Protein AF-A0A355F4W0-F1 (afdb_monomer)

Secondary structure (DSSP, 8-state):
-EE-TT--EE---SSHHHHHHHHHHHHHHHHHHHHHHHHHHHHT-THHHHGGGGHHHHHHHHTTTHHHHHHHHHHHS-HHHHHHHHHHHHHHHHHHHTSSS--HHHHHTT--PPPP-TTHHHHHHHHHHHHHS-TT-HHHHHHHHHHHHS-HHHHHHHS-S--TT---SSSPPPPPPPPPPTTT--TTT-----PPP-

Solvent-accessible surface area (backbone atoms only — not comparable to full-atom values): 11256 Å² total; per-residue (Å²): 114,50,60,51,99,86,63,55,73,49,83,78,59,98,43,72,43,54,40,28,19,52,48,22,18,52,44,23,66,78,40,40,70,63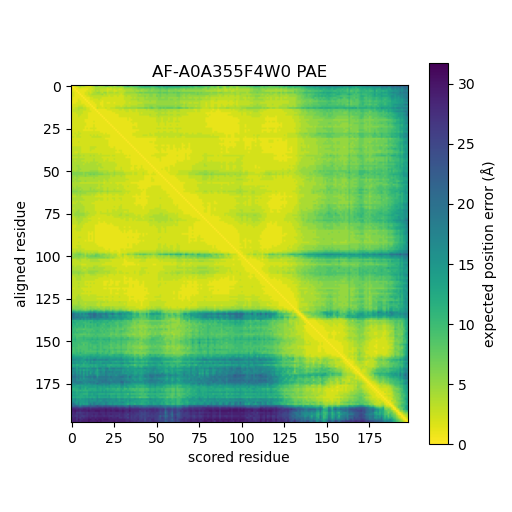,52,52,50,30,25,21,49,25,41,28,46,40,31,83,70,59,38,79,84,25,45,68,59,16,56,60,32,39,74,71,38,41,58,62,51,26,50,52,52,59,72,66,43,52,73,72,56,42,48,30,37,47,29,19,21,53,14,26,40,52,19,48,69,67,42,96,60,78,64,68,66,36,64,76,59,72,53,77,89,75,83,58,49,47,46,46,65,47,23,40,55,45,29,54,49,51,75,77,43,71,86,75,59,50,66,64,53,52,52,48,48,39,55,74,74,36,59,64,63,53,24,44,48,76,62,53,96,45,31,69,84,46,80,53,96,72,76,74,57,37,72,57,63,64,85,66,52,63,91,76,60,44,65,92,79,54,83,67,85,82,73,81,85,130

Radius of gyration: 24.47 Å; Cα contacts (8 Å, |Δi|>4): 219; chains: 1; bounding box: 55×45×64 Å

Nearest PDB structures (foldseek):
  4hst-assembly1_A  TM=8.781E-01  e=2.356E-08  Pseudomonas
  1kec-assembly1_A  TM=8.476E-01  e=1.385E-07  Escherichia coli
  1ai5-assembly1_A  TM=8.382E-01  e=1.528E-07  Escherichia coli
  1e3a-assembly1_A  TM=7.581E-01  e=2.758E-07  Escherichia coli
  2ae4-assembly1_A  TM=8.163E-01  e=2.335E-04  Pseudomonas sp. GK16

Sequence (198 aa):
MERDALGVPTIRADSRVDGARALGFLHAQDRFFQMDLLRRSSAGELSALFGALAIDVDKANRLHRFRHVAGRVLARATPDERAVFEAYAAGVNAGLAALGAKPWEYLVLRTDPQPWVPEDTVLTVYAMFLDLQDGKAGYESDVGLVHDLLPLPLAQFLTPVGTAWDAPLVGSPLASPPVPGPEVLDLRKEPRLELPQA

Foldseek 3Di:
DDADPVRRDDDDDPDLLQSLLQVLLSCLQPPVVVLLCQLCQLCLNCCVQVNPVSNVSSVLNCVVVLLVVLVVVLVPDDPVRVSSLQSNLNSNQVNQVPDPDHPVSCVVSVHDDDRGDSSSVVSSVSSVVPVVDPSVPVVVVVLVVLCVQFDPLVSCQVDPPFDQPDDDPDDHHDHHRDDDDVVRPPCVVVVDDPDDDD

Structure (mmCIF, N/CA/C/O backbone):
data_AF-A0A355F4W0-F1
#
_entry.id   AF-A0A355F4W0-F1
#
loop_
_atom_site.group_PDB
_atom_site.id
_atom_site.type_symbol
_atom_site.label_atom_id
_atom_site.label_alt_id
_atom_site.label_comp_id
_atom_site.label_asym_id
_atom_site.label_entity_id
_atom_site.label_seq_id
_atom_site.pdbx_PDB_ins_code
_atom_site.Cartn_x
_atom_site.Cartn_y
_atom_site.Cartn_z
_atom_site.occupancy
_atom_site.B_iso_or_equiv
_atom_site.auth_seq_id
_atom_site.auth_comp_id
_atom_site.auth_asym_id
_atom_site.auth_atom_id
_atom_site.pdbx_PDB_model_num
ATOM 1 N N . MET A 1 1 ? -21.694 8.205 11.742 1.00 86.31 1 MET A N 1
ATOM 2 C CA . MET A 1 1 ? -21.250 7.536 10.501 1.00 86.31 1 MET A CA 1
ATOM 3 C C . MET A 1 1 ? -22.498 7.085 9.786 1.00 86.31 1 MET A C 1
ATOM 5 O O . MET A 1 1 ? -23.380 6.552 10.446 1.00 86.31 1 MET A O 1
ATOM 9 N N . GLU A 1 2 ? -22.584 7.326 8.489 1.00 92.88 2 GLU A N 1
ATOM 10 C CA . GLU A 1 2 ? -23.742 6.957 7.671 1.00 92.88 2 GLU A CA 1
ATOM 11 C C . GLU A 1 2 ? -23.233 6.217 6.439 1.00 92.88 2 GLU A C 1
ATOM 13 O O . GLU A 1 2 ? -22.136 6.514 5.969 1.00 92.88 2 GLU A O 1
ATOM 18 N N . ARG A 1 3 ? -23.993 5.247 5.935 1.00 95.19 3 ARG A N 1
ATOM 19 C CA . ARG A 1 3 ? -23.728 4.614 4.640 1.00 95.19 3 ARG A CA 1
ATOM 20 C C . ARG A 1 3 ? -24.857 4.983 3.696 1.00 95.19 3 ARG A C 1
ATOM 22 O O . ARG A 1 3 ? -26.018 4.952 4.102 1.00 95.19 3 ARG A O 1
ATOM 29 N N . ASP A 1 4 ? -24.512 5.343 2.469 1.00 95.56 4 ASP A N 1
ATOM 30 C CA . ASP A 1 4 ? -25.511 5.565 1.430 1.00 95.56 4 ASP A CA 1
ATOM 31 C C . ASP A 1 4 ? -26.091 4.236 0.905 1.00 95.56 4 ASP A C 1
ATOM 33 O O . ASP A 1 4 ? -25.740 3.146 1.366 1.00 95.56 4 ASP A O 1
ATOM 37 N N . ALA A 1 5 ? -26.990 4.320 -0.079 1.00 96.62 5 ALA A N 1
ATOM 38 C CA . ALA A 1 5 ? -27.636 3.149 -0.675 1.00 96.62 5 ALA A CA 1
ATOM 39 C C . ALA A 1 5 ? -26.662 2.189 -1.390 1.00 96.62 5 ALA A C 1
ATOM 41 O O . ALA A 1 5 ? -27.011 1.031 -1.611 1.00 96.62 5 ALA A O 1
ATOM 42 N N . LEU A 1 6 ? -25.457 2.646 -1.746 1.00 96.44 6 LEU A N 1
ATOM 43 C CA . LEU A 1 6 ? -24.397 1.835 -2.352 1.00 96.44 6 LEU A CA 1
ATOM 44 C C . LEU A 1 6 ? -23.416 1.289 -1.303 1.00 96.44 6 LEU A C 1
ATOM 46 O O . LEU A 1 6 ? -22.455 0.603 -1.650 1.00 96.44 6 LEU A O 1
ATOM 50 N N . GLY A 1 7 ? -23.649 1.579 -0.021 1.00 92.94 7 GLY A N 1
ATOM 51 C CA . GLY A 1 7 ? -22.791 1.168 1.083 1.00 92.94 7 GLY A CA 1
ATOM 52 C C . GLY A 1 7 ? -21.569 2.064 1.289 1.00 92.94 7 GLY A C 1
ATOM 53 O O . GLY A 1 7 ? -20.725 1.720 2.123 1.00 92.94 7 GLY A O 1
ATOM 54 N N . VAL A 1 8 ? -21.468 3.198 0.582 1.00 95.69 8 VAL A N 1
ATOM 55 C CA . VAL A 1 8 ? -20.346 4.137 0.701 1.00 95.69 8 VAL A CA 1
ATOM 56 C C . VAL A 1 8 ? -20.455 4.880 2.034 1.00 95.69 8 VAL A C 1
ATOM 58 O O . VAL A 1 8 ? -21.470 5.536 2.293 1.00 95.69 8 VAL A O 1
ATOM 61 N N . PRO A 1 9 ? -19.441 4.790 2.913 1.00 95.81 9 PRO A N 1
ATOM 62 C CA . PRO A 1 9 ? -19.502 5.426 4.215 1.00 95.81 9 PRO A CA 1
ATOM 63 C C . PRO A 1 9 ? -19.141 6.915 4.149 1.00 95.81 9 PRO A C 1
ATOM 65 O O . PRO A 1 9 ? -18.136 7.309 3.562 1.00 95.81 9 PRO A O 1
ATOM 68 N N . THR A 1 10 ? -19.913 7.739 4.853 1.00 96.75 10 THR A N 1
ATOM 69 C CA . THR A 1 10 ? -19.573 9.125 5.187 1.00 96.75 10 THR A CA 1
ATOM 70 C C . THR A 1 10 ? -19.215 9.226 6.669 1.00 96.75 10 THR A C 1
ATOM 72 O O . THR A 1 10 ? -19.992 8.849 7.559 1.00 96.75 10 THR A O 1
ATOM 75 N N . ILE A 1 11 ? -18.026 9.765 6.946 1.00 96.88 11 ILE A N 1
ATOM 76 C CA . ILE A 1 11 ? -17.518 10.005 8.299 1.00 96.88 11 ILE A CA 1
ATOM 77 C C . ILE A 1 11 ? -17.590 11.505 8.589 1.00 96.88 11 ILE A C 1
ATOM 79 O O . ILE A 1 11 ? -17.002 12.314 7.878 1.00 96.88 11 ILE A O 1
ATOM 83 N N . ARG A 1 12 ? -18.292 11.866 9.664 1.00 97.19 12 ARG A N 1
ATOM 84 C CA . ARG A 1 12 ? -18.225 13.188 10.297 1.00 97.19 12 ARG A CA 1
ATOM 85 C C . ARG A 1 12 ? -17.568 12.997 11.659 1.00 97.19 12 ARG A C 1
ATOM 87 O O . ARG A 1 12 ? -17.997 12.113 12.400 1.00 97.19 12 ARG A O 1
ATOM 94 N N . ALA A 1 13 ? -16.524 13.764 11.944 1.00 97.06 13 ALA A N 1
ATOM 95 C CA . ALA A 1 13 ? -15.745 13.659 13.171 1.00 97.06 13 ALA A CA 1
ATOM 96 C C . ALA A 1 13 ? -15.280 15.047 13.622 1.00 97.06 13 ALA A C 1
ATOM 98 O O . ALA A 1 13 ? -14.972 15.891 12.780 1.00 97.06 13 ALA A O 1
ATOM 99 N N . ASP A 1 14 ? -15.196 15.250 14.935 1.00 96.50 14 ASP A N 1
ATOM 100 C CA . ASP A 1 14 ? -14.799 16.529 15.541 1.00 96.50 14 ASP A CA 1
ATOM 101 C C . ASP A 1 14 ? -13.277 16.744 15.525 1.00 96.50 14 ASP A C 1
ATOM 103 O O . ASP A 1 14 ? -12.790 17.860 15.699 1.00 96.50 14 ASP A O 1
ATOM 107 N N . SER A 1 15 ? -12.507 15.675 15.293 1.00 97.75 15 SER A N 1
ATOM 108 C CA . SER A 1 15 ? -11.050 15.712 15.213 1.00 97.75 15 SER A CA 1
ATOM 109 C C . SER A 1 15 ? -10.503 14.744 14.162 1.00 97.75 15 SER A C 1
ATOM 111 O O . SER A 1 15 ? -11.138 13.754 13.785 1.00 97.75 15 SER A O 1
ATOM 113 N N . ARG A 1 16 ? -9.266 14.994 13.715 1.00 97.12 16 ARG A N 1
ATOM 114 C CA . ARG A 1 16 ? -8.551 14.093 12.796 1.00 97.12 16 ARG A CA 1
ATOM 115 C C . ARG A 1 16 ? -8.309 12.711 13.413 1.00 97.12 16 ARG A C 1
ATOM 117 O O . ARG A 1 16 ? -8.354 11.713 12.700 1.00 97.12 16 ARG A O 1
ATOM 124 N N . VAL A 1 17 ? -8.073 12.652 14.724 1.00 98.44 17 VAL A N 1
ATOM 125 C CA . VAL A 1 17 ? -7.836 11.407 15.472 1.00 98.44 17 VAL A CA 1
ATOM 126 C C . VAL A 1 17 ? -9.103 10.549 15.499 1.00 98.44 17 VAL A C 1
ATOM 128 O O . VAL A 1 17 ? -9.044 9.352 15.215 1.00 98.44 17 VAL A O 1
ATOM 131 N N . ASP A 1 18 ? -10.262 11.155 15.758 1.00 98.12 18 ASP A N 1
ATOM 132 C CA . ASP A 1 18 ? -11.541 10.436 15.762 1.00 98.12 18 ASP A CA 1
ATOM 133 C C . ASP A 1 18 ? -11.946 9.999 14.356 1.00 98.12 18 ASP A C 1
ATOM 135 O O . ASP A 1 18 ? -12.395 8.866 14.166 1.00 98.12 18 ASP A O 1
ATOM 139 N N . GLY A 1 19 ? -11.700 10.851 13.355 1.00 98.38 19 GLY A N 1
ATOM 140 C CA . GLY A 1 19 ? -11.876 10.503 11.948 1.00 98.38 19 GLY A CA 1
ATOM 141 C C . GLY A 1 19 ? -11.020 9.304 11.534 1.00 98.38 19 GLY A C 1
ATOM 142 O O . GLY A 1 19 ? -11.522 8.387 10.889 1.00 98.38 19 GLY A O 1
ATOM 143 N N . ALA A 1 20 ? -9.753 9.258 11.955 1.00 98.50 20 ALA A N 1
ATOM 144 C CA . ALA A 1 20 ? -8.854 8.142 11.666 1.00 98.50 20 ALA A CA 1
ATOM 145 C C . ALA A 1 20 ? -9.302 6.837 12.337 1.00 98.50 20 ALA A C 1
ATOM 147 O O . ALA A 1 20 ? -9.294 5.786 11.697 1.00 98.50 20 ALA A O 1
ATOM 148 N N . ARG A 1 21 ? -9.759 6.900 13.594 1.00 98.75 21 ARG A N 1
ATOM 149 C CA . ARG A 1 21 ? -10.327 5.740 14.297 1.00 98.75 21 ARG A CA 1
ATOM 150 C C . ARG A 1 21 ? -11.575 5.207 13.596 1.00 98.75 21 ARG A C 1
ATOM 152 O O . ARG A 1 21 ? -11.684 4.004 13.374 1.00 98.75 21 ARG A O 1
ATOM 159 N N . ALA A 1 22 ? -12.489 6.097 13.215 1.00 98.44 22 ALA A N 1
ATOM 160 C CA . ALA A 1 22 ? -13.689 5.748 12.462 1.00 98.44 22 ALA A CA 1
ATOM 161 C C . ALA A 1 22 ? -13.355 5.103 11.109 1.00 98.44 22 ALA A C 1
ATOM 163 O O . ALA A 1 22 ? -13.951 4.094 10.736 1.00 98.44 22 ALA A O 1
ATOM 164 N N . LEU A 1 23 ? -12.371 5.660 10.398 1.00 98.38 23 LEU A N 1
ATOM 165 C CA . LEU A 1 23 ? -11.928 5.150 9.106 1.00 98.38 23 LEU A CA 1
ATOM 166 C C . LEU A 1 23 ? -11.330 3.747 9.231 1.00 98.38 23 LEU A C 1
ATOM 168 O O . LEU A 1 23 ? -11.712 2.858 8.477 1.00 98.38 23 LEU A O 1
ATOM 172 N N . GLY A 1 24 ? -10.446 3.529 10.210 1.00 98.50 24 GLY A N 1
ATOM 173 C CA . GLY A 1 24 ? -9.868 2.211 10.479 1.00 98.50 24 GLY A CA 1
ATOM 174 C C . GLY A 1 24 ? -10.935 1.165 10.798 1.00 98.50 24 GLY A C 1
ATOM 175 O O . GLY A 1 24 ? -10.900 0.062 10.255 1.00 98.50 24 GLY A O 1
ATOM 176 N N . PHE A 1 25 ? -11.928 1.533 11.612 1.00 98.62 25 PHE A N 1
ATOM 177 C CA . PHE A 1 25 ? -13.054 0.662 11.951 1.00 98.62 25 PHE A CA 1
ATOM 178 C C . PHE A 1 25 ? -13.840 0.224 10.710 1.00 98.62 25 PHE A C 1
ATOM 180 O O . PHE A 1 25 ? -14.059 -0.970 10.510 1.00 98.62 25 PHE A O 1
ATOM 187 N N . LEU A 1 26 ? -14.215 1.171 9.846 1.00 97.75 26 LEU A N 1
ATOM 188 C CA . LEU A 1 26 ? -14.960 0.885 8.616 1.00 97.75 26 LEU A CA 1
ATOM 189 C C . LEU A 1 26 ? -14.136 0.070 7.614 1.00 97.75 26 LEU A C 1
ATOM 191 O O . LEU A 1 26 ? -14.638 -0.897 7.045 1.00 97.75 26 LEU A O 1
ATOM 195 N N . HIS A 1 27 ? -12.857 0.408 7.437 1.00 98.12 27 HIS A N 1
ATOM 196 C CA . HIS A 1 27 ? -11.958 -0.358 6.576 1.00 98.12 27 HIS A CA 1
ATOM 197 C C . HIS A 1 27 ? -11.818 -1.813 7.032 1.00 98.12 27 HIS A C 1
ATOM 199 O O . HIS A 1 27 ? -11.835 -2.710 6.194 1.00 98.12 27 HIS A O 1
ATOM 205 N N . ALA A 1 28 ? -11.729 -2.075 8.338 1.00 98.00 28 ALA A N 1
ATOM 206 C CA . ALA A 1 28 ? -11.679 -3.442 8.845 1.00 98.00 28 ALA A CA 1
ATOM 207 C C . ALA A 1 28 ? -12.986 -4.204 8.595 1.00 98.00 28 ALA A C 1
ATOM 209 O O . ALA A 1 28 ? -12.948 -5.367 8.201 1.00 98.00 28 ALA A O 1
ATOM 210 N N . GLN A 1 29 ? -14.139 -3.556 8.768 1.00 96.06 29 GLN A N 1
ATOM 211 C CA . GLN A 1 29 ? -15.418 -4.207 8.488 1.00 96.06 29 GLN A CA 1
ATOM 212 C C . GLN A 1 29 ? -15.547 -4.630 7.024 1.00 96.06 29 GLN A C 1
ATOM 214 O O . GLN A 1 29 ? -16.029 -5.725 6.740 1.00 96.06 29 GLN A O 1
ATOM 219 N N . ASP A 1 30 ? -15.086 -3.779 6.109 1.00 95.50 30 ASP A N 1
ATOM 220 C CA . ASP A 1 30 ? -15.333 -3.975 4.685 1.00 95.50 30 ASP A CA 1
ATOM 221 C C . ASP A 1 30 ? -14.200 -4.725 3.975 1.00 95.50 30 ASP A C 1
ATOM 223 O O . ASP A 1 30 ? -14.453 -5.417 2.992 1.00 95.50 30 ASP A O 1
ATOM 227 N N . ARG A 1 31 ? -12.943 -4.549 4.413 1.00 97.06 31 ARG A N 1
ATOM 228 C CA . ARG A 1 31 ? -11.733 -4.858 3.624 1.00 97.06 31 ARG A CA 1
ATOM 229 C C . ARG A 1 31 ? -10.569 -5.437 4.429 1.00 97.06 31 ARG A C 1
ATOM 231 O O . ARG A 1 31 ? -9.442 -5.423 3.932 1.00 97.06 31 ARG A O 1
ATOM 238 N N . PHE A 1 32 ? -10.787 -5.969 5.636 1.00 98.38 32 PHE A N 1
ATOM 239 C CA . PHE A 1 32 ? -9.668 -6.400 6.487 1.00 98.38 32 PHE A CA 1
ATOM 240 C C . PHE A 1 32 ? -8.699 -7.374 5.797 1.00 98.38 32 PHE A C 1
ATOM 242 O O . PHE A 1 32 ? -7.492 -7.156 5.847 1.00 98.38 32 PHE A O 1
ATOM 249 N N . PHE A 1 33 ? -9.195 -8.411 5.109 1.00 98.25 33 PHE A N 1
ATOM 250 C CA . PHE A 1 33 ? -8.312 -9.368 4.429 1.00 98.25 33 PHE A CA 1
ATOM 251 C C . PHE A 1 33 ? -7.478 -8.709 3.319 1.00 98.25 33 PHE A C 1
ATOM 253 O O . PHE A 1 33 ? -6.283 -8.975 3.204 1.00 98.25 33 PHE A O 1
ATOM 260 N N . GLN A 1 34 ? -8.070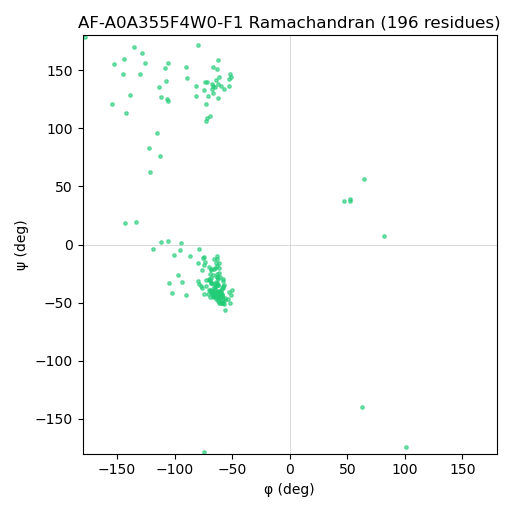 -7.787 2.550 1.00 98.12 34 GLN A N 1
ATOM 261 C CA . GLN A 1 34 ? -7.343 -7.003 1.546 1.00 98.12 34 GLN A CA 1
ATOM 262 C C . GLN A 1 34 ? -6.216 -6.186 2.198 1.00 98.12 34 GLN A C 1
ATOM 264 O O . GLN A 1 34 ? -5.093 -6.166 1.699 1.00 98.12 34 GLN A O 1
ATOM 269 N N . MET A 1 35 ? -6.494 -5.533 3.328 1.00 98.50 35 MET A N 1
ATOM 270 C CA . MET A 1 35 ? -5.491 -4.764 4.070 1.00 98.50 35 MET A CA 1
ATOM 271 C C . MET A 1 35 ? -4.375 -5.656 4.623 1.00 98.50 35 MET A C 1
ATOM 273 O O . MET A 1 35 ? -3.202 -5.287 4.545 1.00 98.50 35 MET A O 1
ATOM 277 N N . ASP A 1 36 ? -4.726 -6.828 5.159 1.00 98.44 36 ASP A N 1
ATOM 278 C CA . ASP A 1 36 ? -3.767 -7.814 5.662 1.00 98.44 36 ASP A CA 1
ATOM 279 C C . ASP A 1 36 ? -2.845 -8.313 4.542 1.00 98.44 36 ASP A C 1
ATOM 281 O O . ASP A 1 36 ? -1.629 -8.392 4.720 1.00 98.44 36 ASP A O 1
ATOM 285 N N . LEU A 1 37 ? -3.407 -8.571 3.358 1.00 97.69 37 LEU A N 1
ATOM 286 C CA . LEU A 1 37 ? -2.647 -8.961 2.175 1.00 97.69 37 LEU A CA 1
ATOM 287 C C . LEU A 1 37 ? -1.651 -7.869 1.762 1.00 97.69 37 LEU A C 1
ATOM 289 O O . LEU A 1 37 ? -0.484 -8.172 1.522 1.00 97.69 37 LEU A O 1
ATOM 293 N N . LEU A 1 38 ? -2.079 -6.601 1.744 1.00 98.06 38 LEU A N 1
ATOM 294 C CA . LEU A 1 38 ? -1.218 -5.466 1.398 1.00 98.06 38 LEU A CA 1
ATOM 295 C C . LEU A 1 38 ? -0.057 -5.301 2.388 1.00 98.06 38 LEU A C 1
ATOM 297 O O . LEU A 1 38 ? 1.091 -5.208 1.953 1.00 98.06 38 LEU A O 1
ATOM 301 N N . ARG A 1 39 ? -0.313 -5.318 3.709 1.00 98.19 39 ARG A N 1
ATOM 302 C CA . ARG A 1 39 ? 0.775 -5.182 4.702 1.00 98.19 39 ARG A CA 1
ATOM 303 C C . ARG A 1 39 ? 1.765 -6.347 4.638 1.00 98.19 39 ARG A C 1
ATOM 305 O O . ARG A 1 39 ? 2.957 -6.141 4.843 1.00 98.19 39 ARG A O 1
ATOM 312 N N . ARG A 1 40 ? 1.288 -7.566 4.353 1.00 98.31 40 ARG A N 1
ATOM 313 C CA . ARG A 1 40 ? 2.128 -8.771 4.262 1.00 98.31 40 ARG A CA 1
ATOM 314 C C . ARG A 1 40 ? 2.925 -8.815 2.972 1.00 98.31 40 ARG A C 1
ATOM 316 O O . ARG A 1 40 ? 4.074 -9.238 3.012 1.00 98.31 40 ARG A O 1
ATOM 323 N N . SER A 1 41 ? 2.344 -8.367 1.860 1.00 96.88 41 SER A N 1
ATOM 324 C CA . SER A 1 41 ? 3.038 -8.277 0.575 1.00 96.88 41 SER A CA 1
ATOM 325 C C . SER A 1 41 ? 4.292 -7.420 0.708 1.00 96.88 41 SER A C 1
ATOM 327 O O . SER A 1 41 ? 5.401 -7.914 0.514 1.00 96.88 41 SER A O 1
ATOM 329 N N . SER A 1 42 ? 4.147 -6.177 1.167 1.00 96.88 42 SER A N 1
ATOM 330 C CA . SER A 1 42 ? 5.282 -5.263 1.321 1.00 96.88 42 SER A CA 1
ATOM 331 C C . SER A 1 42 ? 6.249 -5.677 2.433 1.00 96.88 42 SER A C 1
ATOM 333 O O . SER A 1 42 ? 7.456 -5.493 2.300 1.00 96.88 42 SER A O 1
ATOM 335 N N . ALA A 1 43 ? 5.771 -6.283 3.523 1.00 97.69 43 ALA A N 1
ATOM 336 C CA . ALA A 1 43 ? 6.656 -6.792 4.572 1.00 97.69 43 ALA A CA 1
ATOM 337 C C . ALA A 1 43 ? 7.414 -8.077 4.179 1.00 97.69 43 ALA A C 1
ATOM 339 O O . ALA A 1 43 ? 8.382 -8.440 4.852 1.00 97.69 43 ALA A O 1
ATOM 340 N N . GLY A 1 44 ? 6.990 -8.761 3.111 1.00 97.50 44 GLY A N 1
ATOM 341 C CA . GLY A 1 44 ? 7.464 -10.093 2.740 1.00 97.50 44 GLY A CA 1
ATOM 342 C C . GLY A 1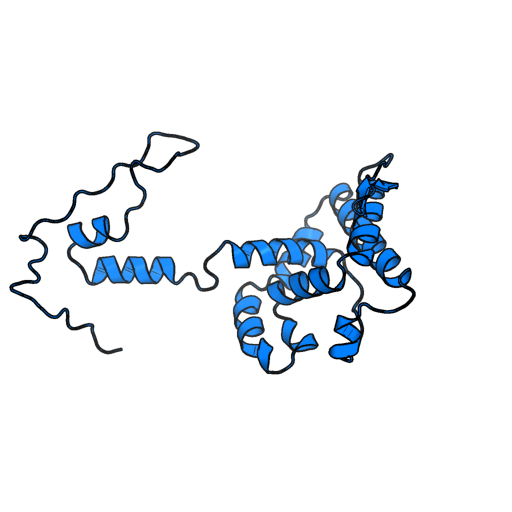 44 ? 7.080 -11.143 3.786 1.00 97.50 44 GLY A C 1
ATOM 343 O O . GLY A 1 44 ? 7.936 -11.803 4.384 1.00 97.50 44 GLY A O 1
ATOM 344 N N . GLU A 1 45 ? 5.785 -11.245 4.066 1.00 97.88 45 GLU A N 1
ATOM 345 C CA . GLU A 1 45 ? 5.178 -12.142 5.058 1.00 97.88 45 GLU A CA 1
ATOM 346 C C . GLU A 1 45 ? 3.943 -12.886 4.505 1.00 97.88 45 GLU A C 1
ATOM 348 O O . GLU A 1 45 ? 3.102 -13.375 5.270 1.00 97.88 45 GLU A O 1
ATOM 353 N N . LEU A 1 46 ? 3.799 -12.972 3.180 1.00 97.50 46 LEU A N 1
ATOM 354 C CA . LEU A 1 46 ? 2.707 -13.679 2.506 1.00 97.50 46 LEU A CA 1
ATOM 355 C C . LEU A 1 46 ? 2.791 -15.194 2.702 1.00 97.50 46 LEU A C 1
ATOM 357 O O . LEU A 1 46 ? 1.757 -15.861 2.748 1.00 97.50 46 LEU A O 1
ATOM 361 N N . SER A 1 47 ? 3.990 -15.750 2.885 1.00 97.75 47 SER A N 1
ATOM 362 C CA . SER A 1 47 ? 4.181 -17.175 3.190 1.00 97.75 47 SER A CA 1
ATOM 363 C C . SER A 1 47 ? 3.518 -17.603 4.499 1.00 97.75 47 SER A C 1
ATOM 365 O O . SER A 1 47 ? 3.185 -18.774 4.655 1.00 97.75 47 SER A O 1
ATOM 367 N N . ALA A 1 48 ? 3.223 -16.671 5.410 1.00 96.25 48 ALA A N 1
ATOM 368 C CA . ALA A 1 48 ? 2.436 -16.969 6.605 1.00 96.25 48 ALA A CA 1
ATOM 369 C C . ALA A 1 48 ? 0.950 -17.256 6.300 1.00 96.25 48 ALA A C 1
ATOM 371 O O . ALA A 1 48 ? 0.269 -17.852 7.130 1.00 96.25 48 ALA A O 1
ATOM 372 N N . LEU A 1 49 ? 0.446 -16.844 5.129 1.00 96.44 49 LEU A N 1
ATOM 373 C CA . LEU A 1 49 ? -0.903 -17.159 4.645 1.00 96.44 49 LEU A CA 1
ATOM 374 C C . LEU A 1 49 ? -0.891 -18.273 3.588 1.00 96.44 49 LEU A C 1
ATOM 376 O O . LEU A 1 49 ? -1.738 -19.159 3.629 1.00 96.44 49 LEU A O 1
ATOM 380 N N . PHE A 1 50 ? 0.067 -18.246 2.657 1.00 96.56 50 PHE A N 1
ATOM 381 C CA . PHE A 1 50 ? 0.072 -19.114 1.467 1.00 96.56 50 PHE A CA 1
ATOM 382 C C . PHE A 1 50 ? 1.187 -20.170 1.454 1.00 96.56 50 PHE A C 1
ATOM 384 O O . PHE A 1 50 ? 1.327 -20.927 0.491 1.00 96.56 50 PHE A O 1
ATOM 391 N N . GLY A 1 51 ? 1.995 -20.241 2.512 1.00 96.31 51 GLY A N 1
ATOM 392 C CA . GLY A 1 51 ? 3.074 -21.213 2.642 1.00 96.31 51 GLY A CA 1
ATOM 393 C C . GLY A 1 51 ? 4.149 -21.064 1.566 1.00 96.31 51 GLY A C 1
ATOM 394 O O . GLY A 1 51 ? 4.546 -19.958 1.194 1.00 96.31 51 GLY A O 1
ATOM 395 N N . ALA A 1 52 ? 4.626 -22.206 1.065 1.00 97.31 52 ALA A N 1
ATOM 396 C CA . ALA A 1 52 ? 5.759 -22.282 0.145 1.00 97.31 52 ALA A CA 1
ATOM 397 C C . ALA A 1 52 ? 5.563 -21.485 -1.156 1.00 97.31 52 ALA A C 1
ATOM 399 O O . ALA A 1 52 ? 6.535 -20.967 -1.698 1.00 97.31 52 ALA A O 1
ATOM 400 N N . LEU A 1 53 ? 4.315 -21.334 -1.613 1.00 96.12 53 LEU A N 1
ATOM 401 C CA . LEU A 1 53 ? 3.977 -20.629 -2.854 1.00 96.12 53 LEU A CA 1
ATOM 402 C C . LEU A 1 53 ? 4.383 -19.150 -2.843 1.00 96.12 53 LEU A C 1
ATOM 404 O O . LEU A 1 53 ? 4.589 -18.571 -3.904 1.00 96.12 53 LEU A O 1
ATOM 408 N N . ALA A 1 54 ? 4.506 -18.539 -1.663 1.00 97.25 54 ALA A N 1
ATOM 409 C CA . ALA A 1 54 ? 4.824 -17.121 -1.524 1.00 97.25 54 ALA A CA 1
ATOM 410 C C . ALA A 1 54 ? 6.266 -16.847 -1.060 1.00 97.25 54 ALA A C 1
ATOM 412 O O . ALA A 1 54 ? 6.631 -15.690 -0.876 1.00 97.25 54 ALA A O 1
ATOM 413 N N . ILE A 1 55 ? 7.105 -17.876 -0.878 1.00 97.62 55 ILE A N 1
ATOM 414 C CA . ILE A 1 55 ? 8.464 -17.703 -0.332 1.00 97.62 55 ILE A CA 1
ATOM 415 C C . ILE A 1 55 ? 9.331 -16.806 -1.218 1.00 97.62 55 ILE A C 1
ATOM 417 O O . ILE A 1 55 ? 10.062 -15.965 -0.697 1.00 97.62 55 ILE A O 1
ATOM 421 N N . ASP A 1 56 ? 9.278 -16.976 -2.538 1.00 95.94 56 ASP A N 1
ATOM 422 C CA . ASP A 1 56 ? 10.145 -16.207 -3.436 1.00 95.94 56 ASP A CA 1
ATOM 423 C C . ASP A 1 56 ? 9.708 -14.742 -3.536 1.00 95.94 56 ASP A C 1
ATOM 425 O O . ASP A 1 56 ? 10.556 -13.849 -3.544 1.00 95.94 56 ASP A O 1
ATOM 429 N N . VAL A 1 57 ? 8.395 -14.490 -3.490 1.00 94.06 57 VAL A N 1
ATOM 430 C CA . VAL A 1 57 ? 7.837 -13.134 -3.378 1.00 94.06 57 VAL A CA 1
ATOM 431 C C . VAL A 1 57 ? 8.264 -12.491 -2.057 1.00 94.06 57 VAL A C 1
ATOM 433 O O . VAL A 1 57 ? 8.764 -11.368 -2.048 1.00 94.06 57 VAL A O 1
ATOM 436 N N . ASP A 1 58 ? 8.163 -13.220 -0.943 1.00 97.19 58 ASP A N 1
ATOM 437 C CA . ASP A 1 58 ? 8.593 -12.725 0.364 1.00 97.19 58 ASP A CA 1
ATOM 438 C C . ASP A 1 58 ? 10.084 -12.383 0.387 1.00 97.19 58 ASP A C 1
ATOM 440 O O . ASP A 1 58 ? 10.473 -11.347 0.927 1.00 97.19 58 ASP A O 1
ATOM 444 N N . LYS A 1 59 ? 10.935 -13.230 -0.202 1.00 95.62 59 LYS A N 1
ATOM 445 C CA . LYS A 1 59 ? 12.379 -12.975 -0.297 1.00 95.62 59 LYS A CA 1
ATOM 446 C C . LYS A 1 59 ? 12.676 -11.712 -1.095 1.00 95.62 59 LYS A C 1
ATOM 448 O O . LYS A 1 59 ? 13.478 -10.907 -0.627 1.00 95.62 59 LYS A O 1
ATOM 453 N N . ALA A 1 60 ? 12.036 -11.538 -2.252 1.00 92.69 60 ALA A N 1
ATOM 454 C CA . ALA A 1 60 ? 12.210 -10.351 -3.083 1.00 92.69 60 ALA A CA 1
ATOM 455 C C . ALA A 1 60 ? 11.815 -9.083 -2.311 1.00 92.69 60 ALA A C 1
ATOM 457 O O . ALA A 1 60 ? 12.621 -8.165 -2.170 1.00 92.69 60 ALA A O 1
ATOM 458 N N . ASN A 1 61 ? 10.635 -9.080 -1.689 1.00 94.00 61 ASN A N 1
ATOM 459 C CA . ASN A 1 61 ? 10.128 -7.902 -0.983 1.00 94.00 61 ASN A CA 1
ATOM 460 C C . ASN A 1 61 ? 10.910 -7.601 0.310 1.00 94.00 61 ASN A C 1
ATOM 462 O O . ASN A 1 61 ? 11.083 -6.439 0.689 1.00 94.00 61 ASN A O 1
ATOM 466 N N . ARG A 1 62 ? 11.470 -8.621 0.979 1.00 94.56 62 ARG A N 1
ATOM 467 C CA . ARG A 1 62 ? 12.307 -8.436 2.179 1.00 94.56 62 ARG A CA 1
ATOM 468 C C . ARG A 1 62 ? 13.611 -7.689 1.921 1.00 94.56 62 ARG A C 1
ATOM 470 O O . ARG A 1 62 ? 14.145 -7.128 2.882 1.00 94.56 62 ARG A O 1
ATOM 477 N N . LEU A 1 63 ? 14.102 -7.622 0.680 1.00 92.81 63 LEU A N 1
ATOM 478 C CA . LEU A 1 63 ? 15.294 -6.836 0.330 1.00 92.81 63 LEU A CA 1
ATOM 479 C C . LEU A 1 63 ? 15.129 -5.357 0.706 1.00 92.81 63 LEU A C 1
ATOM 481 O O . LEU A 1 63 ? 16.067 -4.737 1.204 1.00 92.81 63 LEU A O 1
ATOM 485 N N . HIS A 1 64 ? 13.913 -4.821 0.583 1.00 92.44 64 HIS A N 1
ATOM 486 C CA . HIS A 1 64 ? 13.600 -3.441 0.960 1.00 92.44 64 HIS A CA 1
ATOM 487 C C . HIS A 1 64 ? 13.521 -3.220 2.476 1.00 92.44 64 HIS A C 1
ATOM 489 O O . HIS A 1 64 ? 13.581 -2.085 2.951 1.00 92.44 64 HIS A O 1
ATOM 495 N N . ARG A 1 65 ? 13.370 -4.296 3.262 1.00 96.31 65 ARG A N 1
ATOM 496 C CA . ARG A 1 65 ? 13.208 -4.258 4.725 1.00 96.31 65 ARG A CA 1
ATOM 497 C C . ARG A 1 65 ? 12.083 -3.318 5.180 1.00 96.31 65 ARG A C 1
ATOM 499 O O . ARG A 1 65 ? 12.210 -2.667 6.221 1.00 96.31 65 ARG A O 1
ATOM 506 N N . PHE A 1 66 ? 10.970 -3.257 4.447 1.00 97.19 66 PHE A N 1
ATOM 507 C CA . PHE A 1 66 ? 9.910 -2.275 4.703 1.00 97.19 66 PHE A CA 1
ATOM 508 C C . PHE A 1 66 ? 9.326 -2.334 6.114 1.00 97.19 66 PHE A C 1
ATOM 510 O O . PHE A 1 66 ? 9.015 -1.288 6.669 1.00 97.19 66 PHE A O 1
ATOM 517 N N . ARG A 1 67 ? 9.276 -3.507 6.757 1.00 97.56 67 ARG A N 1
ATOM 518 C CA . ARG A 1 67 ? 8.895 -3.635 8.177 1.00 97.56 67 ARG A CA 1
ATOM 519 C C . ARG A 1 67 ? 9.780 -2.777 9.094 1.00 97.56 67 ARG A C 1
ATOM 521 O O . ARG A 1 67 ? 9.282 -2.048 9.947 1.00 97.56 67 ARG A O 1
ATOM 528 N N . HIS A 1 68 ? 11.097 -2.816 8.887 1.00 98.06 68 HIS A N 1
ATOM 529 C CA . HIS A 1 68 ? 12.050 -1.991 9.633 1.00 98.06 68 HIS A CA 1
ATOM 530 C C . HIS A 1 68 ? 11.911 -0.503 9.282 1.00 98.06 68 HIS A C 1
ATOM 532 O O . HIS A 1 68 ? 11.979 0.353 10.166 1.00 98.06 68 HIS A O 1
ATOM 538 N N . VAL A 1 69 ? 11.696 -0.185 8.003 1.00 98.06 69 VAL A N 1
ATOM 539 C CA . VAL A 1 69 ? 11.494 1.198 7.544 1.00 98.06 69 VAL A CA 1
ATOM 540 C C . VAL A 1 69 ? 10.211 1.792 8.135 1.00 98.06 69 VAL A C 1
ATOM 542 O O . VAL A 1 69 ? 10.251 2.908 8.643 1.00 98.06 69 VAL A O 1
ATOM 545 N N . ALA A 1 70 ? 9.105 1.048 8.154 1.00 98.31 70 ALA A N 1
ATOM 546 C CA . ALA A 1 70 ? 7.834 1.460 8.747 1.00 98.31 70 ALA A CA 1
ATOM 547 C C . ALA A 1 70 ? 7.977 1.790 10.243 1.00 98.31 70 ALA A C 1
ATOM 549 O O . ALA A 1 70 ? 7.532 2.849 10.683 1.00 98.31 70 ALA A O 1
ATOM 550 N N . GLY A 1 71 ? 8.699 0.958 11.003 1.00 98.19 71 GLY A N 1
ATOM 551 C CA . GLY A 1 71 ? 9.024 1.260 12.401 1.00 98.19 71 GLY A CA 1
ATOM 552 C C . GLY A 1 71 ? 9.832 2.554 12.560 1.00 98.19 71 GLY A C 1
ATOM 553 O O . GLY A 1 71 ? 9.563 3.359 13.450 1.00 98.19 71 GLY A O 1
ATOM 554 N N . ARG A 1 72 ? 10.786 2.821 11.657 1.00 98.38 72 ARG A N 1
ATOM 555 C CA . ARG A 1 72 ? 11.546 4.084 11.652 1.00 98.38 72 ARG A CA 1
ATOM 556 C C . ARG A 1 72 ? 10.699 5.298 11.279 1.00 98.38 72 ARG A C 1
ATOM 558 O O . ARG A 1 72 ? 10.985 6.379 11.786 1.00 98.38 72 ARG A O 1
ATOM 565 N N . VAL A 1 73 ? 9.706 5.140 10.403 1.00 97.94 73 VAL A N 1
ATOM 566 C CA . VAL A 1 73 ? 8.747 6.207 10.076 1.00 97.94 73 VAL A CA 1
ATOM 567 C C . VAL A 1 73 ? 7.986 6.601 11.337 1.00 97.94 73 VAL A C 1
ATOM 569 O O . VAL A 1 73 ? 7.999 7.772 11.704 1.00 97.94 73 VAL A O 1
ATOM 572 N N . LEU A 1 74 ? 7.427 5.634 12.070 1.00 97.44 74 LEU A N 1
ATOM 573 C CA . LEU A 1 74 ? 6.701 5.939 13.305 1.00 97.44 74 LEU A CA 1
ATOM 574 C C . LEU A 1 74 ? 7.583 6.461 14.435 1.00 97.44 74 LEU A C 1
ATOM 576 O O . LEU A 1 74 ? 7.136 7.304 15.206 1.00 97.44 74 LEU A O 1
ATOM 580 N N . ALA A 1 75 ? 8.832 6.008 14.532 1.00 97.62 75 ALA A N 1
ATOM 581 C CA . ALA A 1 75 ? 9.777 6.537 15.514 1.00 97.62 75 ALA A CA 1
ATOM 582 C C . ALA A 1 75 ? 10.152 8.010 15.259 1.00 97.62 75 ALA A C 1
ATOM 584 O O . ALA A 1 75 ? 10.633 8.683 16.166 1.00 97.62 75 ALA A O 1
ATOM 585 N N . ARG A 1 76 ? 9.968 8.500 14.027 1.00 98.19 76 ARG A N 1
ATOM 586 C CA . ARG A 1 76 ? 10.243 9.887 13.620 1.00 98.19 76 ARG A CA 1
ATOM 587 C C . ARG A 1 76 ? 8.991 10.755 13.540 1.00 98.19 76 ARG A C 1
ATOM 589 O O . ARG A 1 76 ? 9.127 11.957 13.339 1.00 98.19 76 ARG A O 1
ATOM 596 N N . ALA A 1 77 ? 7.810 10.154 13.662 1.00 97.56 77 ALA A N 1
ATOM 597 C CA . ALA A 1 77 ? 6.548 10.870 13.626 1.00 97.56 77 ALA A CA 1
ATOM 598 C C . ALA A 1 77 ? 6.453 11.838 14.810 1.00 97.56 77 ALA A C 1
ATOM 600 O O . ALA A 1 77 ? 6.855 11.522 15.935 1.00 97.56 77 ALA A O 1
ATOM 601 N N . THR A 1 78 ? 5.891 13.014 14.560 1.00 98.44 78 THR A N 1
ATOM 602 C CA . THR A 1 78 ? 5.492 13.940 15.622 1.00 98.44 78 THR A CA 1
ATOM 603 C C . THR A 1 78 ? 4.415 13.298 16.512 1.00 98.44 78 THR A C 1
ATOM 605 O O . THR A 1 78 ? 3.730 12.366 16.074 1.00 98.44 78 THR A O 1
ATOM 608 N N . PRO A 1 79 ? 4.218 13.777 17.756 1.00 98.06 79 PRO A N 1
ATOM 609 C CA . PRO A 1 79 ? 3.170 13.250 18.633 1.00 98.06 79 PRO A CA 1
ATOM 610 C C . PRO A 1 79 ? 1.778 13.236 17.982 1.00 98.06 79 PRO A C 1
ATOM 612 O O . PRO A 1 79 ? 1.065 12.238 18.086 1.00 98.06 79 PRO A O 1
ATOM 615 N N . ASP A 1 80 ? 1.430 14.292 17.243 1.00 97.69 80 ASP A N 1
ATOM 616 C CA . ASP A 1 80 ? 0.130 14.415 16.573 1.00 97.69 80 ASP A CA 1
ATOM 617 C C . ASP A 1 80 ? -0.032 13.412 15.421 1.00 97.69 80 ASP A C 1
ATOM 619 O O . ASP A 1 80 ? -1.093 12.809 15.252 1.00 97.69 80 ASP A O 1
ATOM 623 N N . GLU A 1 81 ? 1.021 13.180 14.632 1.00 97.62 81 GLU A N 1
ATOM 624 C CA . GLU A 1 81 ? 1.014 12.157 13.580 1.00 97.62 81 GLU A CA 1
ATOM 625 C C . GLU A 1 81 ? 0.906 10.753 14.171 1.00 97.62 81 GLU A C 1
ATOM 627 O O . GLU A 1 81 ? 0.113 9.936 13.695 1.00 97.62 81 GLU A O 1
ATOM 632 N N . ARG A 1 82 ? 1.669 10.477 15.235 1.00 98.00 82 ARG A N 1
ATOM 633 C CA . ARG A 1 82 ? 1.646 9.186 15.924 1.00 98.00 82 ARG A CA 1
ATOM 634 C C . ARG A 1 82 ? 0.258 8.881 16.481 1.00 98.00 82 ARG A C 1
ATOM 636 O O . ARG A 1 82 ? -0.234 7.773 16.280 1.00 98.00 82 ARG A O 1
ATOM 643 N N . ALA A 1 83 ? -0.403 9.875 17.076 1.00 98.38 83 ALA A N 1
ATOM 644 C CA . ALA A 1 83 ? -1.768 9.743 17.579 1.00 98.38 83 ALA A CA 1
ATOM 645 C C . ALA A 1 83 ? -2.761 9.330 16.478 1.00 98.38 83 ALA A C 1
ATOM 647 O O . ALA A 1 83 ? -3.670 8.539 16.729 1.00 98.38 83 ALA A O 1
ATOM 648 N N . VAL A 1 84 ? -2.577 9.807 15.241 1.00 98.62 84 VAL A N 1
ATOM 649 C CA . VAL A 1 84 ? -3.413 9.400 14.099 1.00 98.62 84 VAL A CA 1
ATOM 650 C C . VAL A 1 84 ? -3.167 7.945 13.699 1.00 98.62 84 VAL A C 1
ATOM 652 O O . VAL A 1 84 ? -4.136 7.211 13.496 1.00 98.62 84 VAL A O 1
ATOM 655 N N . PHE A 1 85 ? -1.909 7.501 13.616 1.00 98.50 85 PHE A N 1
ATOM 656 C CA . PHE A 1 85 ? -1.589 6.101 13.304 1.00 98.50 85 PHE A CA 1
ATOM 657 C C . PHE A 1 85 ? -2.117 5.136 14.371 1.00 98.50 85 PHE A C 1
ATOM 659 O O . PHE A 1 85 ? -2.702 4.103 14.042 1.00 98.50 85 PHE A O 1
ATOM 666 N N . GLU A 1 86 ? -1.954 5.487 15.646 1.00 98.69 86 GLU A N 1
ATOM 667 C CA . GLU A 1 86 ? -2.465 4.706 16.774 1.00 98.69 86 GLU A CA 1
ATOM 668 C C . GLU A 1 86 ? -3.993 4.644 16.773 1.00 98.69 86 GLU A C 1
ATOM 670 O O . GLU A 1 86 ? -4.569 3.569 16.942 1.00 98.69 86 GLU A O 1
ATOM 675 N N . ALA A 1 87 ? -4.664 5.771 16.530 1.00 98.81 87 ALA A N 1
ATOM 676 C CA . ALA A 1 87 ? -6.118 5.817 16.463 1.00 98.81 87 ALA A CA 1
ATOM 677 C C . ALA A 1 87 ? -6.670 4.999 15.292 1.00 98.81 87 ALA A C 1
ATOM 679 O O . ALA A 1 87 ? -7.633 4.257 15.486 1.00 98.81 87 ALA A O 1
ATOM 680 N N . TYR A 1 88 ? -6.042 5.076 14.115 1.00 98.88 88 TYR A N 1
ATOM 681 C CA . TYR A 1 88 ? -6.401 4.241 12.970 1.00 98.88 88 TYR A CA 1
ATOM 682 C C . TYR A 1 88 ? -6.244 2.753 13.298 1.00 98.88 88 TYR A C 1
ATOM 684 O O . TYR A 1 88 ? -7.198 1.996 13.133 1.00 98.88 88 TYR A O 1
ATOM 692 N N . ALA A 1 89 ? -5.094 2.337 13.839 1.00 98.88 89 ALA A N 1
ATOM 693 C CA . ALA A 1 89 ? -4.848 0.943 14.214 1.00 98.88 89 ALA A CA 1
ATOM 694 C C . ALA A 1 89 ? -5.838 0.436 15.276 1.00 98.88 89 ALA A C 1
ATOM 696 O O . ALA A 1 89 ? -6.378 -0.664 15.151 1.00 98.88 89 ALA A O 1
ATOM 697 N N . ALA A 1 90 ? -6.140 1.253 16.288 1.00 98.88 90 ALA A N 1
ATOM 698 C CA . ALA A 1 90 ? -7.162 0.939 17.284 1.00 98.88 90 ALA A CA 1
ATOM 699 C C . ALA A 1 90 ? -8.548 0.773 16.642 1.00 98.88 90 ALA A C 1
ATOM 701 O O . ALA A 1 90 ? -9.272 -0.162 16.977 1.00 98.88 90 ALA A O 1
ATOM 702 N N . GLY A 1 91 ? -8.892 1.644 15.689 1.00 98.75 91 GLY A N 1
ATOM 703 C CA . GLY A 1 91 ? -10.101 1.540 14.879 1.00 98.75 91 GLY A CA 1
ATOM 704 C C . GLY A 1 91 ? -10.169 0.226 14.109 1.00 98.75 91 GLY A C 1
ATOM 705 O O . GLY A 1 91 ? -11.164 -0.483 14.221 1.00 98.75 91 GLY A O 1
ATOM 706 N N . VAL A 1 92 ? -9.099 -0.136 13.394 1.00 98.88 92 VAL A N 1
ATOM 707 C CA . VAL A 1 92 ? -9.007 -1.395 12.634 1.00 98.88 92 VAL A CA 1
ATOM 708 C C . VAL A 1 92 ? -9.242 -2.603 13.538 1.00 98.88 92 VAL A C 1
ATOM 710 O O . VAL A 1 92 ? -10.061 -3.462 13.221 1.00 98.88 92 VAL A O 1
ATOM 713 N N . ASN A 1 93 ? -8.575 -2.650 14.691 1.00 98.75 93 ASN A N 1
ATOM 714 C CA . ASN A 1 93 ? -8.729 -3.752 15.640 1.00 98.75 93 ASN A CA 1
ATOM 715 C C . ASN A 1 93 ? -10.144 -3.827 16.222 1.00 98.75 93 ASN A C 1
ATOM 717 O O . ASN A 1 93 ? -10.704 -4.916 16.329 1.00 98.75 93 ASN A O 1
ATOM 721 N N . ALA A 1 94 ? -10.745 -2.682 16.557 1.00 98.62 94 ALA A N 1
ATOM 722 C CA . ALA A 1 94 ? -12.127 -2.626 17.020 1.00 98.62 94 ALA A CA 1
ATOM 723 C C . ALA A 1 94 ? -13.119 -3.057 15.927 1.00 98.62 94 ALA A C 1
ATOM 725 O O . ALA A 1 94 ? -14.075 -3.770 16.220 1.00 98.62 94 ALA A O 1
ATOM 726 N N . GLY A 1 95 ? -12.883 -2.668 14.671 1.00 98.00 95 GLY A N 1
ATOM 727 C CA . GLY A 1 95 ? -13.718 -3.042 13.529 1.00 98.00 95 GLY A CA 1
ATOM 728 C C . GLY A 1 95 ? -13.647 -4.532 13.223 1.00 98.00 95 GLY A C 1
ATOM 729 O O . GLY A 1 95 ? -14.685 -5.160 13.037 1.00 98.00 95 GLY A O 1
ATOM 730 N N . LEU A 1 96 ? -12.445 -5.115 13.262 1.00 98.06 96 LEU A N 1
ATOM 731 C CA . LEU A 1 96 ? -12.247 -6.558 13.132 1.00 98.06 96 LEU A CA 1
ATOM 732 C C . LEU A 1 96 ? -12.953 -7.320 14.260 1.00 98.06 96 LEU A C 1
ATOM 734 O O . LEU A 1 96 ? -13.650 -8.294 13.994 1.00 98.06 96 LEU A O 1
ATOM 738 N N . ALA A 1 97 ? -12.795 -6.876 15.510 1.00 97.31 97 ALA A N 1
ATOM 739 C CA . ALA A 1 97 ? -13.423 -7.511 16.668 1.00 97.31 97 ALA A CA 1
ATOM 740 C C . ALA A 1 97 ? -14.956 -7.382 16.670 1.00 97.31 97 ALA A C 1
ATOM 742 O O . ALA A 1 97 ? -15.642 -8.217 17.253 1.00 97.31 97 ALA A O 1
ATOM 743 N N . ALA A 1 98 ? -15.497 -6.349 16.020 1.00 97.06 98 ALA A N 1
ATOM 744 C CA . ALA A 1 98 ? -16.935 -6.162 15.858 1.00 97.06 98 ALA A CA 1
ATOM 745 C C . ALA A 1 98 ? -17.554 -7.103 14.809 1.00 97.06 98 ALA A C 1
ATOM 747 O O . ALA A 1 98 ? -18.781 -7.197 14.730 1.00 97.06 98 ALA A O 1
ATOM 748 N N . LEU A 1 99 ? -16.744 -7.796 14.000 1.00 93.88 99 LEU A N 1
ATOM 749 C CA . LEU A 1 99 ? -17.253 -8.814 13.090 1.00 93.88 99 LEU A CA 1
ATOM 750 C C . LEU A 1 99 ? -17.716 -10.039 13.890 1.00 93.88 99 LEU A C 1
ATOM 752 O O . LEU A 1 99 ? -16.962 -10.612 14.671 1.00 93.88 99 LEU A O 1
ATOM 756 N N . GLY A 1 100 ? -18.951 -10.490 13.652 1.00 91.31 100 GLY A N 1
ATOM 757 C CA . GLY A 1 100 ? -19.489 -11.704 14.286 1.00 91.31 100 GLY A CA 1
ATOM 758 C C . GLY A 1 100 ? -18.786 -13.001 13.859 1.00 91.31 100 GLY A C 1
ATOM 759 O O . GLY A 1 100 ? -18.987 -14.046 14.473 1.00 91.31 100 GLY A O 1
ATOM 760 N N . ALA A 1 101 ? -17.966 -12.941 12.810 1.00 93.00 101 ALA A N 1
ATOM 761 C CA . ALA A 1 101 ? -17.082 -14.003 12.355 1.00 93.00 101 ALA A CA 1
ATOM 762 C C . ALA A 1 101 ? -15.880 -13.386 11.629 1.00 93.00 101 ALA A C 1
ATOM 764 O O . ALA A 1 101 ? -15.978 -12.292 11.073 1.00 93.00 101 ALA A O 1
ATOM 765 N N . LYS A 1 102 ? -14.750 -14.098 11.587 1.00 94.19 102 LYS A N 1
ATOM 766 C CA . LYS A 1 102 ? -13.601 -13.666 10.780 1.00 94.19 102 LYS A CA 1
ATOM 767 C C . LYS A 1 102 ? -13.952 -13.640 9.280 1.00 94.19 102 LYS A C 1
ATOM 769 O O . LYS A 1 102 ? -14.784 -14.450 8.859 1.00 94.19 102 LYS A O 1
ATOM 774 N N . PRO A 1 103 ? -13.311 -12.768 8.474 1.00 96.81 103 PRO A N 1
ATOM 775 C CA . PRO A 1 103 ? -13.499 -12.755 7.023 1.00 96.81 103 PRO A CA 1
ATOM 776 C C . PRO A 1 103 ? -13.314 -14.149 6.407 1.00 96.81 103 PRO A C 1
ATOM 778 O O . PRO A 1 103 ? -12.500 -14.948 6.880 1.00 96.81 103 PRO A O 1
ATOM 781 N N . TRP A 1 104 ? -14.101 -14.466 5.379 1.00 96.25 104 TRP A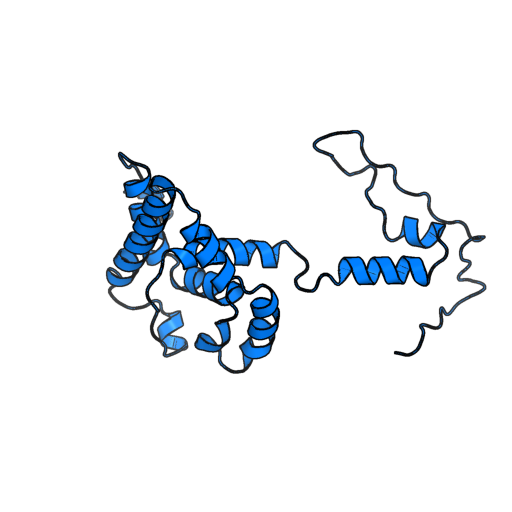 N 1
ATOM 782 C CA . TRP A 1 104 ? -14.234 -15.830 4.857 1.00 96.25 104 TRP A CA 1
ATOM 783 C C . TRP A 1 104 ? -12.921 -16.389 4.294 1.00 96.25 104 TRP A C 1
ATOM 785 O O . TRP A 1 104 ? -12.685 -17.596 4.363 1.00 96.25 104 TRP A O 1
ATOM 795 N N . GLU A 1 105 ? -12.033 -15.529 3.800 1.00 97.62 105 GLU A N 1
ATOM 796 C CA . GLU A 1 105 ? -10.717 -15.903 3.287 1.00 97.62 105 GLU A CA 1
ATOM 797 C C . GLU A 1 105 ? -9.897 -16.619 4.367 1.00 97.62 105 GLU A C 1
ATOM 799 O O . GLU A 1 105 ? -9.249 -17.630 4.100 1.00 97.62 105 GLU A O 1
ATOM 804 N N . TYR A 1 106 ? -10.010 -16.180 5.623 1.00 97.56 106 TYR A N 1
ATOM 805 C CA . TYR A 1 106 ? -9.364 -16.827 6.766 1.00 97.56 106 TYR A CA 1
ATOM 806 C C . TYR A 1 106 ? -9.960 -18.200 7.105 1.00 97.56 106 TYR A C 1
ATOM 808 O O . TYR A 1 106 ? -9.266 -19.042 7.681 1.00 97.56 106 TYR A O 1
ATOM 816 N N . LEU A 1 107 ? -11.226 -18.462 6.757 1.00 95.94 107 LEU A N 1
ATOM 817 C CA . LEU A 1 107 ? -11.828 -19.795 6.896 1.00 95.94 107 LEU A CA 1
ATOM 818 C C . LEU A 1 107 ? -11.229 -20.763 5.873 1.00 95.94 107 LEU A C 1
ATOM 820 O O . LEU A 1 107 ? -10.888 -21.892 6.225 1.00 95.94 107 LEU A O 1
ATOM 824 N N . VAL A 1 108 ? -11.043 -20.306 4.633 1.00 96.50 108 VAL A N 1
ATOM 825 C CA . VAL A 1 108 ? -10.426 -21.098 3.557 1.00 96.50 108 VAL A CA 1
ATOM 826 C C . VAL A 1 108 ? -8.954 -21.367 3.852 1.00 96.50 108 VAL A C 1
ATOM 828 O O . VAL A 1 108 ? -8.502 -22.506 3.743 1.00 96.50 108 VAL A O 1
ATOM 831 N N . LEU A 1 109 ? -8.224 -20.342 4.294 1.00 96.19 109 LEU A N 1
ATOM 832 C CA . LEU A 1 109 ? -6.808 -20.439 4.653 1.00 96.19 109 LEU A CA 1
ATOM 833 C C . LEU A 1 109 ? -6.562 -21.158 5.985 1.00 96.19 109 LEU A C 1
ATOM 835 O O . LEU A 1 109 ? -5.419 -21.480 6.297 1.00 96.19 109 LEU A O 1
ATOM 839 N N . ARG A 1 110 ? -7.615 -21.415 6.776 1.00 95.69 110 ARG A N 1
ATOM 840 C CA . ARG A 1 110 ? -7.538 -22.039 8.111 1.00 95.69 110 ARG A CA 1
ATOM 841 C C . ARG A 1 110 ? -6.542 -21.338 9.038 1.00 95.69 110 ARG A C 1
ATOM 843 O O . ARG A 1 110 ? -5.835 -21.978 9.809 1.00 95.69 110 ARG A O 1
ATOM 850 N N . THR A 1 111 ? -6.509 -20.015 8.960 1.00 95.25 111 THR A N 1
ATOM 851 C CA . THR A 1 111 ? -5.643 -19.162 9.777 1.00 95.25 111 THR A CA 1
ATOM 852 C C . THR A 1 111 ? -6.475 -18.079 10.448 1.00 95.25 111 THR A C 1
ATOM 854 O O . THR A 1 111 ? -7.635 -17.875 10.081 1.00 95.25 111 THR A O 1
ATOM 857 N N . ASP A 1 112 ? -5.925 -17.419 11.459 1.00 95.50 112 ASP A N 1
ATOM 858 C CA . ASP A 1 112 ? -6.609 -16.343 12.173 1.00 95.50 112 ASP A CA 1
ATOM 859 C C . ASP A 1 112 ? -5.999 -14.981 11.826 1.00 95.50 112 ASP A C 1
ATOM 861 O O . ASP A 1 112 ? -4.771 -14.864 11.694 1.00 95.50 112 ASP A O 1
ATOM 865 N N . PRO A 1 113 ? -6.839 -13.937 11.676 1.00 96.62 113 PRO A N 1
ATOM 866 C CA . PRO A 1 113 ? -6.353 -12.591 11.423 1.00 96.62 113 PRO A CA 1
ATOM 867 C C . PRO A 1 113 ? -5.457 -12.130 12.575 1.00 96.62 113 PRO A C 1
ATOM 869 O O . PRO A 1 113 ? -5.779 -12.315 13.748 1.00 96.62 113 PRO A O 1
ATOM 872 N N . GLN A 1 114 ? -4.329 -11.507 12.238 1.00 96.94 114 GLN A N 1
ATOM 873 C CA . GLN A 1 114 ? -3.436 -10.919 13.236 1.00 96.94 114 GLN A CA 1
ATOM 874 C C . GLN A 1 114 ? -3.843 -9.472 13.527 1.00 96.94 114 GLN A C 1
ATOM 876 O O . GLN A 1 114 ? -4.196 -8.766 12.574 1.00 96.94 114 GLN A O 1
ATOM 881 N N . PRO A 1 115 ? -3.744 -9.000 14.785 1.00 97.44 115 PRO A N 1
ATOM 882 C CA . PRO A 1 115 ? -4.018 -7.609 15.125 1.00 97.44 115 PRO A CA 1
ATOM 883 C C . PRO A 1 115 ? -3.234 -6.631 14.247 1.00 97.44 115 PRO A C 1
ATOM 885 O O . PRO A 1 115 ? -2.117 -6.911 13.807 1.00 97.44 115 PRO A O 1
ATOM 888 N N . TRP A 1 116 ? -3.837 -5.484 13.977 1.00 98.69 116 TRP A N 1
ATOM 889 C CA . TRP A 1 116 ? -3.218 -4.372 13.274 1.00 98.69 116 TRP A CA 1
ATOM 890 C C . TRP A 1 116 ? -2.371 -3.549 14.236 1.00 98.69 116 TRP A C 1
ATOM 892 O O . TRP A 1 116 ? -2.862 -3.109 15.280 1.00 98.69 116 TRP A O 1
ATOM 902 N N . VAL A 1 117 ? -1.114 -3.311 13.881 1.00 98.50 117 VAL A N 1
ATOM 903 C CA . VAL A 1 117 ? -0.237 -2.377 14.594 1.00 98.50 117 VAL A CA 1
ATOM 904 C C . VAL A 1 117 ? -0.053 -1.097 13.777 1.00 98.50 117 VAL A C 1
ATOM 906 O O . VAL A 1 117 ? -0.233 -1.115 12.558 1.00 98.50 117 VAL A O 1
ATOM 909 N N . PRO A 1 118 ? 0.282 0.044 14.403 1.00 98.44 118 PRO A N 1
ATOM 910 C CA . PRO A 1 118 ? 0.427 1.315 13.695 1.00 98.44 118 PRO A CA 1
ATOM 911 C C . PRO A 1 118 ? 1.325 1.247 12.445 1.00 98.44 118 PRO A C 1
ATOM 913 O O . PRO A 1 118 ? 0.980 1.837 11.417 1.00 98.44 118 PRO A O 1
ATOM 916 N N . GLU A 1 119 ? 2.430 0.492 12.493 1.00 98.19 119 GLU A N 1
ATOM 917 C CA . GLU A 1 119 ? 3.390 0.344 11.390 1.00 98.19 119 GLU A CA 1
ATOM 918 C C . GLU A 1 119 ? 2.773 -0.308 10.145 1.00 98.19 119 GLU A C 1
ATOM 920 O O . GLU A 1 119 ? 3.201 -0.023 9.025 1.00 98.19 119 GLU A O 1
ATOM 925 N 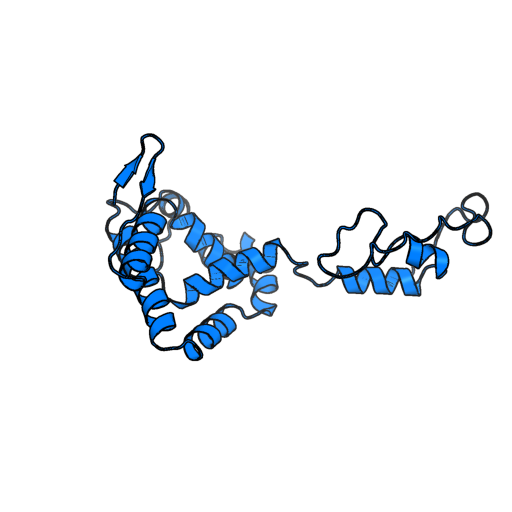N . ASP A 1 120 ? 1.748 -1.147 10.313 1.00 98.62 120 ASP A N 1
ATOM 926 C CA . ASP A 1 120 ? 1.063 -1.813 9.203 1.00 98.62 120 ASP A CA 1
ATOM 927 C C . ASP A 1 120 ? 0.401 -0.814 8.252 1.00 98.62 120 ASP A C 1
ATOM 929 O O . ASP A 1 120 ? 0.329 -1.046 7.048 1.00 98.62 120 ASP A O 1
ATOM 933 N N . THR A 1 121 ? -0.016 0.341 8.774 1.00 98.12 121 THR A N 1
ATOM 934 C CA . THR A 1 121 ? -0.584 1.440 7.979 1.00 98.12 121 THR A CA 1
ATOM 935 C C . THR A 1 121 ? 0.434 2.013 6.994 1.00 98.12 121 THR A C 1
ATOM 937 O O . THR A 1 121 ? 0.074 2.455 5.910 1.00 98.12 121 THR A O 1
ATOM 940 N N . VAL A 1 122 ? 1.719 2.004 7.351 1.00 98.25 122 VAL A N 1
ATOM 941 C CA . VAL A 1 122 ? 2.792 2.445 6.451 1.00 98.25 122 VAL A CA 1
ATOM 942 C C . VAL A 1 122 ? 3.086 1.355 5.415 1.00 98.25 122 VAL A C 1
ATOM 944 O O . VAL A 1 122 ? 3.346 1.646 4.251 1.00 98.25 122 VAL A O 1
ATOM 947 N N . LEU A 1 123 ? 2.996 0.085 5.812 1.00 98.44 123 LEU A N 1
ATOM 948 C CA . LEU A 1 123 ? 3.224 -1.048 4.917 1.00 98.44 123 LEU A CA 1
ATOM 949 C C . LEU A 1 123 ? 2.196 -1.148 3.791 1.00 98.44 123 LEU A C 1
ATOM 951 O O . LEU A 1 123 ? 2.566 -1.523 2.679 1.00 98.44 123 LEU A O 1
ATOM 955 N N . THR A 1 124 ? 0.935 -0.779 4.020 1.00 97.69 124 THR A N 1
ATOM 956 C CA . THR A 1 124 ? -0.051 -0.735 2.926 1.00 97.69 124 THR A CA 1
ATOM 957 C C . THR A 1 124 ? 0.322 0.293 1.859 1.00 97.69 124 THR A C 1
ATOM 959 O O . THR A 1 124 ? 0.108 0.042 0.677 1.00 97.69 124 THR A O 1
ATOM 962 N N . VAL A 1 125 ? 0.953 1.409 2.240 1.00 96.19 125 VAL A N 1
ATOM 963 C CA . VAL A 1 125 ? 1.484 2.397 1.287 1.00 96.19 125 VAL A CA 1
ATOM 964 C C . VAL A 1 125 ? 2.700 1.841 0.544 1.00 96.19 125 VAL A C 1
ATOM 966 O O . VAL A 1 125 ? 2.820 2.033 -0.663 1.00 96.19 125 VAL A O 1
ATOM 969 N N . TYR A 1 126 ? 3.579 1.093 1.218 1.00 96.50 126 TYR A N 1
ATOM 970 C CA . TYR A 1 126 ? 4.713 0.449 0.546 1.00 96.50 126 TYR A CA 1
ATOM 971 C C . TYR A 1 126 ? 4.310 -0.686 -0.401 1.00 96.50 126 TYR A C 1
ATOM 973 O O . TYR A 1 126 ? 5.067 -0.996 -1.315 1.00 96.50 126 TYR A O 1
ATOM 981 N N . ALA A 1 127 ? 3.123 -1.277 -0.250 1.00 95.62 127 ALA A N 1
ATOM 982 C CA . ALA A 1 127 ? 2.593 -2.183 -1.268 1.00 95.62 127 ALA A CA 1
ATOM 983 C C . ALA A 1 127 ? 2.330 -1.431 -2.584 1.00 95.62 127 ALA A C 1
ATOM 985 O O . ALA A 1 127 ? 2.762 -1.878 -3.638 1.00 95.62 127 ALA A O 1
ATOM 986 N N . MET A 1 128 ? 1.742 -0.230 -2.512 1.00 93.94 128 MET A N 1
ATOM 987 C CA . MET A 1 128 ? 1.563 0.631 -3.686 1.00 93.94 128 MET A CA 1
ATOM 988 C C . MET A 1 128 ? 2.905 1.078 -4.284 1.00 93.94 128 MET A C 1
ATOM 990 O O . MET A 1 128 ? 3.025 1.194 -5.498 1.00 93.94 128 MET A O 1
ATOM 994 N N . PHE A 1 129 ? 3.928 1.309 -3.453 1.00 92.12 129 PHE A N 1
ATOM 995 C CA . 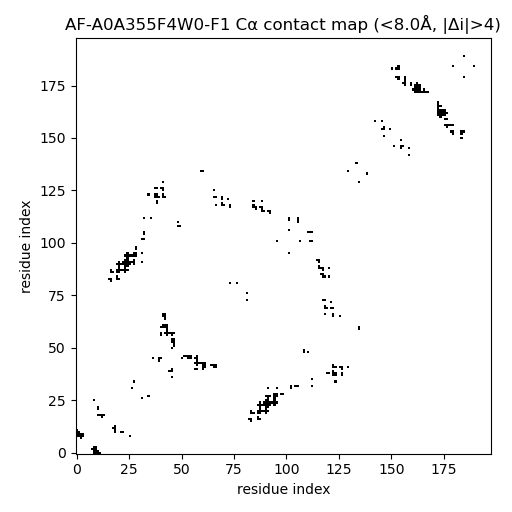PHE A 1 129 ? 5.284 1.567 -3.949 1.00 92.12 129 PHE A CA 1
ATOM 996 C C . PHE A 1 129 ? 5.798 0.401 -4.804 1.00 92.12 129 PHE A C 1
ATOM 998 O O . PHE A 1 129 ? 6.326 0.645 -5.879 1.00 92.12 129 PHE A O 1
ATOM 1005 N N . LEU A 1 130 ? 5.616 -0.848 -4.367 1.00 91.56 130 LEU A N 1
ATOM 1006 C CA . LEU A 1 130 ? 6.027 -2.018 -5.149 1.00 91.56 130 LEU A CA 1
ATOM 1007 C C . LEU A 1 130 ? 5.244 -2.155 -6.462 1.00 91.56 130 LEU A C 1
ATOM 1009 O O . LEU A 1 130 ? 5.832 -2.538 -7.464 1.00 91.56 130 LEU A O 1
ATOM 1013 N N . ASP A 1 131 ? 3.953 -1.818 -6.474 1.00 89.88 131 ASP A N 1
ATOM 1014 C CA . ASP A 1 131 ? 3.128 -1.890 -7.689 1.00 89.88 131 ASP A CA 1
ATOM 1015 C C . ASP A 1 131 ? 3.498 -0.817 -8.726 1.00 89.88 131 ASP A C 1
ATOM 1017 O O . ASP A 1 131 ? 3.329 -1.017 -9.928 1.00 89.88 131 ASP A O 1
ATOM 1021 N N . LEU A 1 132 ? 3.972 0.344 -8.267 1.00 90.06 132 LEU A N 1
ATOM 1022 C CA . LEU A 1 132 ? 4.286 1.493 -9.119 1.00 90.06 132 LEU A CA 1
ATOM 1023 C C . LEU A 1 132 ? 5.758 1.569 -9.530 1.00 90.06 132 LEU A C 1
ATOM 1025 O O . LEU A 1 132 ? 6.123 2.487 -10.264 1.00 90.06 132 LEU A O 1
ATOM 1029 N N . GLN A 1 133 ? 6.614 0.687 -9.020 1.00 83.88 133 GLN A N 1
ATOM 1030 C CA . GLN A 1 133 ? 8.057 0.712 -9.253 1.00 83.88 133 GLN A 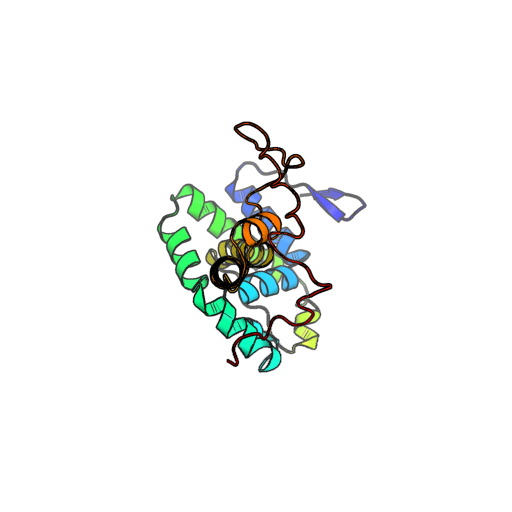CA 1
ATOM 1031 C C . GLN A 1 133 ? 8.535 -0.636 -9.784 1.00 83.88 133 GLN A C 1
ATOM 1033 O O . GLN A 1 133 ? 7.930 -1.675 -9.529 1.00 83.88 133 GLN A O 1
ATOM 1038 N N . ASP A 1 134 ? 9.662 -0.636 -10.491 1.00 77.44 134 ASP A N 1
ATOM 1039 C CA . ASP A 1 134 ? 10.327 -1.888 -10.827 1.00 77.44 134 ASP A CA 1
ATOM 1040 C C . ASP A 1 134 ? 10.908 -2.518 -9.551 1.00 77.44 134 ASP A C 1
ATOM 1042 O O . ASP A 1 134 ? 11.876 -2.025 -8.969 1.00 77.44 134 ASP A O 1
ATOM 1046 N N . GLY A 1 135 ? 10.321 -3.636 -9.120 1.00 67.25 135 GLY A N 1
ATOM 1047 C CA . GLY A 1 135 ? 10.737 -4.366 -7.922 1.00 67.25 135 GLY A CA 1
ATOM 1048 C C . GLY A 1 135 ? 12.156 -4.946 -7.982 1.00 67.25 135 GLY A C 1
ATOM 1049 O O . GLY A 1 135 ? 12.654 -5.416 -6.958 1.00 67.25 135 GLY A O 1
ATOM 1050 N N . LYS A 1 136 ? 12.819 -4.939 -9.147 1.00 70.62 136 LYS A N 1
ATOM 1051 C CA . LYS A 1 136 ? 14.199 -5.427 -9.316 1.00 70.62 136 LYS A CA 1
ATOM 1052 C C . LYS A 1 136 ? 15.185 -4.363 -9.797 1.00 70.62 136 LYS A C 1
ATOM 1054 O O . LYS A 1 136 ? 16.367 -4.689 -9.878 1.00 70.62 136 LYS A O 1
ATOM 1059 N N . ALA A 1 137 ? 14.725 -3.143 -10.095 1.00 70.62 137 ALA A N 1
ATOM 1060 C CA . ALA A 1 137 ? 15.526 -2.117 -10.778 1.00 70.62 137 ALA A CA 1
ATOM 1061 C C . ALA A 1 137 ? 16.264 -2.683 -12.015 1.00 70.62 137 ALA A C 1
ATOM 1063 O O . ALA A 1 137 ? 17.433 -2.389 -12.270 1.00 70.62 137 ALA A O 1
ATOM 1064 N N . GLY A 1 138 ? 15.598 -3.595 -12.731 1.00 81.25 138 GLY A N 1
ATOM 1065 C CA . GLY A 1 138 ? 16.104 -4.203 -13.953 1.00 81.25 138 GLY A CA 1
ATOM 1066 C C . GLY A 1 138 ? 16.080 -3.214 -15.107 1.00 81.25 138 GLY A C 1
ATOM 1067 O O . GLY A 1 138 ? 16.979 -3.250 -15.937 1.00 81.25 138 GLY A O 1
ATOM 1068 N N . TYR A 1 139 ? 15.129 -2.277 -15.107 1.00 84.50 139 TYR A N 1
ATOM 1069 C CA . TYR A 1 139 ? 15.013 -1.254 -16.141 1.00 84.50 139 TYR A CA 1
ATOM 1070 C C . TYR A 1 139 ? 16.327 -0.498 -16.380 1.00 84.50 139 TYR A C 1
ATOM 1072 O O . TYR A 1 139 ? 16.790 -0.408 -17.514 1.00 84.50 139 TYR A O 1
ATOM 1080 N N . GLU A 1 140 ? 16.977 0.002 -15.330 1.00 85.62 140 GLU A N 1
ATOM 1081 C CA . GLU A 1 140 ? 18.240 0.732 -15.453 1.00 85.62 140 GLU A CA 1
ATOM 1082 C C . GLU A 1 140 ? 19.376 -0.162 -15.964 1.00 85.62 140 GLU A C 1
ATOM 1084 O O . GLU A 1 140 ? 20.210 0.291 -16.750 1.00 85.62 140 GLU A O 1
ATOM 1089 N N . SER A 1 141 ? 19.397 -1.433 -15.552 1.00 88.38 141 SER A N 1
ATOM 1090 C CA . SER A 1 141 ? 20.369 -2.416 -16.042 1.00 88.38 141 SER A CA 1
ATOM 1091 C C . SER A 1 141 ? 20.148 -2.738 -17.521 1.00 88.38 141 SER A C 1
ATOM 1093 O O . SER A 1 141 ? 21.114 -2.829 -18.275 1.00 88.38 141 SER A O 1
ATOM 1095 N N . ASP A 1 142 ? 18.894 -2.888 -17.943 1.00 89.56 142 ASP A N 1
ATOM 1096 C CA . ASP A 1 142 ? 18.515 -3.183 -19.323 1.00 89.56 142 ASP A CA 1
ATOM 1097 C C . ASP A 1 142 ? 18.836 -1.993 -20.235 1.00 89.56 142 ASP A C 1
ATOM 1099 O O . ASP A 1 142 ? 19.407 -2.171 -21.311 1.00 89.56 142 ASP A O 1
ATOM 1103 N N . VAL A 1 143 ? 18.555 -0.765 -19.785 1.00 90.88 143 VAL A N 1
ATOM 1104 C CA . VAL A 1 143 ? 18.955 0.467 -20.483 1.00 90.88 143 VAL A CA 1
ATOM 1105 C C . VAL A 1 143 ? 20.480 0.556 -20.592 1.00 90.88 143 VAL A C 1
ATOM 1107 O O . VAL A 1 143 ? 20.996 0.875 -21.663 1.00 90.88 143 VAL A O 1
ATOM 1110 N N . GLY A 1 144 ? 21.213 0.235 -19.521 1.00 90.69 144 GLY A N 1
ATOM 1111 C CA . GLY A 1 144 ? 22.677 0.169 -19.546 1.00 90.69 144 GLY A CA 1
ATOM 1112 C C . GLY A 1 144 ? 23.189 -0.820 -20.594 1.00 90.69 144 GLY A C 1
ATOM 1113 O O . GLY A 1 144 ? 24.011 -0.459 -21.432 1.00 90.69 144 GLY A O 1
ATOM 1114 N N . LEU A 1 145 ? 22.622 -2.027 -20.626 1.00 91.94 145 LEU A N 1
ATOM 1115 C CA . LEU A 1 145 ? 22.977 -3.053 -21.605 1.00 91.94 145 LEU A CA 1
ATOM 1116 C C . LEU A 1 145 ? 22.682 -2.609 -23.045 1.00 91.94 145 LEU A C 1
ATOM 1118 O O . LEU A 1 145 ? 23.482 -2.856 -23.944 1.00 91.94 145 LEU A O 1
ATOM 1122 N N . VAL A 1 146 ? 21.559 -1.924 -23.278 1.00 93.25 146 VAL A N 1
ATOM 1123 C CA . VAL A 1 146 ? 21.226 -1.338 -24.587 1.00 93.25 146 VAL A CA 1
ATOM 1124 C C . VAL A 1 146 ? 22.290 -0.328 -25.020 1.00 93.25 146 VAL A C 1
ATOM 1126 O O . VAL A 1 146 ? 22.712 -0.346 -26.177 1.00 93.25 146 VAL A O 1
ATOM 1129 N N . HIS A 1 147 ? 22.750 0.520 -24.102 1.00 92.00 147 HIS A N 1
ATOM 1130 C CA . HIS A 1 147 ? 23.809 1.491 -24.367 1.00 92.00 147 HIS A CA 1
ATOM 1131 C C . HIS A 1 147 ? 25.190 0.854 -24.580 1.00 92.00 147 HIS A C 1
ATOM 1133 O O . HIS A 1 147 ? 25.977 1.398 -25.355 1.00 92.00 147 HIS A O 1
ATOM 1139 N N . ASP A 1 148 ? 25.470 -0.285 -23.946 1.00 92.94 148 ASP A N 1
ATOM 1140 C CA . ASP A 1 148 ? 26.732 -1.018 -24.099 1.00 92.94 148 ASP A CA 1
ATOM 1141 C C . ASP A 1 148 ? 26.784 -1.847 -25.395 1.00 92.94 148 ASP A C 1
ATOM 1143 O O . ASP A 1 148 ? 27.852 -2.002 -25.991 1.00 92.94 148 ASP A O 1
ATOM 1147 N N . LEU A 1 149 ? 25.646 -2.392 -25.841 1.00 91.19 149 LEU A N 1
ATOM 1148 C CA . LEU A 1 149 ? 25.584 -3.322 -26.976 1.00 91.19 149 LEU A CA 1
ATOM 1149 C C . LEU A 1 149 ? 25.221 -2.671 -28.314 1.00 91.19 149 LEU A C 1
ATOM 1151 O O . LEU A 1 149 ? 25.567 -3.224 -29.360 1.00 91.19 149 LEU A O 1
ATOM 1155 N N . LEU A 1 150 ? 24.495 -1.549 -28.319 1.00 91.25 150 LEU A N 1
ATOM 1156 C CA . LEU A 1 150 ? 23.992 -0.938 -29.552 1.00 91.25 150 LEU A CA 1
ATOM 1157 C C . LEU A 1 150 ? 24.731 0.358 -29.906 1.00 91.25 150 LEU A C 1
ATOM 1159 O O . LEU A 1 150 ? 25.167 1.098 -29.023 1.00 91.25 150 LEU A O 1
ATOM 1163 N N . PRO A 1 151 ? 24.814 0.709 -31.206 1.00 92.62 151 PRO A N 1
ATOM 1164 C CA . PRO A 1 151 ? 25.266 2.030 -31.616 1.00 92.62 151 PRO A CA 1
ATOM 1165 C C . PRO A 1 151 ? 24.465 3.135 -30.918 1.00 92.62 151 PRO A C 1
ATOM 1167 O O . PRO A 1 151 ? 23.236 3.075 -30.859 1.00 92.62 151 PRO A O 1
ATOM 1170 N N . LEU A 1 152 ? 25.153 4.179 -30.447 1.00 91.56 152 LEU A N 1
ATOM 1171 C CA . LEU A 1 152 ? 24.550 5.238 -29.629 1.00 91.56 152 LEU A CA 1
ATOM 1172 C C . LEU A 1 152 ? 23.261 5.854 -30.217 1.00 91.56 152 LEU A C 1
ATOM 1174 O O . LEU A 1 152 ? 22.312 6.016 -29.450 1.00 91.56 152 LEU A O 1
ATOM 1178 N N . PRO A 1 153 ? 23.156 6.163 -31.531 1.00 93.19 153 PRO A N 1
ATOM 1179 C CA . PRO A 1 153 ? 21.911 6.699 -32.085 1.00 93.19 153 PRO A CA 1
ATOM 1180 C C . PRO A 1 153 ? 20.732 5.723 -31.965 1.00 93.19 153 PRO A C 1
ATOM 1182 O O . PRO A 1 153 ? 19.602 6.146 -31.741 1.00 93.19 153 PRO A O 1
ATOM 1185 N N . LEU A 1 154 ? 20.993 4.417 -32.082 1.00 92.75 154 LEU A N 1
ATOM 1186 C CA . LEU A 1 154 ? 19.979 3.378 -31.932 1.00 92.75 154 LEU A CA 1
ATOM 1187 C C . LEU A 1 154 ? 19.588 3.176 -30.466 1.00 92.75 154 LEU A C 1
ATOM 1189 O O . LEU A 1 154 ? 18.398 3.098 -30.175 1.00 92.75 154 LEU A O 1
ATOM 1193 N N . ALA A 1 155 ? 20.561 3.156 -29.551 1.00 93.25 155 ALA A N 1
ATOM 1194 C CA . ALA A 1 155 ? 20.296 3.096 -28.115 1.00 93.25 155 ALA A CA 1
ATOM 1195 C C . ALA A 1 155 ? 19.416 4.275 -27.665 1.00 93.25 155 ALA A C 1
ATOM 1197 O O . ALA A 1 155 ? 18.345 4.068 -27.107 1.00 93.25 155 ALA A O 1
ATOM 1198 N N . GLN A 1 156 ? 19.794 5.510 -28.020 1.00 92.12 156 GLN A N 1
ATOM 1199 C CA . GLN A 1 156 ? 19.017 6.712 -27.694 1.00 92.12 156 GLN A CA 1
ATOM 1200 C C . GLN A 1 156 ? 17.598 6.676 -28.265 1.00 92.12 156 GLN A C 1
ATOM 1202 O O . GLN A 1 156 ? 16.669 7.133 -27.606 1.00 92.12 156 GLN A O 1
ATOM 1207 N N . PHE A 1 157 ? 17.426 6.139 -29.476 1.00 92.94 157 PHE A N 1
ATOM 1208 C CA . PHE A 1 157 ? 16.113 5.987 -30.092 1.00 92.94 157 PHE A CA 1
ATOM 1209 C C . PHE A 1 157 ? 15.222 4.965 -29.370 1.00 92.94 157 PHE A C 1
ATOM 1211 O O . PHE A 1 157 ? 14.022 5.197 -29.239 1.00 92.94 157 PHE A O 1
ATOM 1218 N N . LEU A 1 158 ? 15.792 3.849 -28.903 1.00 91.88 158 LEU A N 1
ATOM 1219 C CA . LEU A 1 158 ? 15.055 2.778 -28.224 1.00 91.88 158 LEU A CA 1
ATOM 1220 C C . LEU A 1 158 ? 14.763 3.085 -26.752 1.00 91.88 158 LEU A C 1
ATOM 1222 O O . LEU A 1 158 ? 13.731 2.656 -26.241 1.00 91.88 158 LEU A O 1
ATOM 1226 N N . THR A 1 159 ? 15.636 3.836 -26.083 1.00 92.44 159 THR A N 1
ATOM 1227 C CA . THR A 1 159 ? 15.486 4.227 -24.675 1.00 92.44 159 THR A CA 1
ATOM 1228 C C . THR A 1 159 ? 15.483 5.753 -24.532 1.00 92.44 159 THR A C 1
ATOM 1230 O O . THR A 1 159 ? 16.390 6.321 -23.912 1.00 92.44 159 THR A O 1
ATOM 1233 N N . PRO A 1 160 ? 14.500 6.462 -25.125 1.00 91.25 160 PRO A N 1
ATOM 1234 C CA . PRO A 1 160 ? 14.430 7.909 -25.012 1.00 91.25 160 PRO A CA 1
ATOM 1235 C C . PRO A 1 160 ? 14.118 8.312 -23.567 1.00 91.25 160 PRO A C 1
ATOM 1237 O O . PRO A 1 160 ? 13.243 7.738 -22.925 1.00 91.25 160 PRO A O 1
ATOM 1240 N N . VAL A 1 161 ? 14.789 9.356 -23.072 1.00 84.69 161 VAL A N 1
ATOM 1241 C CA . VAL A 1 161 ? 14.501 9.946 -21.745 1.00 84.69 161 VAL A CA 1
ATOM 1242 C C . VAL A 1 161 ? 13.082 10.531 -21.686 1.00 84.69 161 VAL A C 1
ATOM 1244 O O . VAL A 1 161 ? 12.494 10.635 -20.614 1.00 84.69 161 VAL A O 1
ATOM 1247 N N . GLY A 1 162 ? 12.535 10.902 -22.842 1.00 85.75 162 GLY A N 1
ATOM 1248 C CA . GLY A 1 162 ? 11.168 11.361 -23.011 1.00 85.75 162 GLY A CA 1
ATOM 1249 C C . GLY A 1 162 ? 10.850 11.652 -24.472 1.00 85.75 162 GLY A C 1
ATOM 1250 O O . GLY A 1 162 ? 11.698 11.508 -25.358 1.00 85.75 162 GLY A O 1
ATOM 1251 N N . THR A 1 163 ? 9.615 12.051 -24.739 1.00 87.19 163 THR A N 1
ATOM 1252 C CA . THR A 1 163 ? 9.100 12.296 -26.086 1.00 87.19 163 THR A CA 1
ATOM 1253 C C . THR A 1 163 ? 8.293 13.582 -26.164 1.00 87.19 163 THR A C 1
ATOM 1255 O O . THR A 1 163 ? 7.899 14.163 -25.153 1.00 87.19 163 THR A O 1
ATOM 1258 N N . ALA A 1 164 ? 7.969 13.992 -27.393 1.00 87.75 164 ALA A N 1
ATOM 1259 C CA . ALA A 1 164 ? 7.122 15.158 -27.626 1.00 87.75 164 ALA A CA 1
ATOM 1260 C C . ALA A 1 164 ? 5.691 15.001 -27.064 1.00 87.75 164 ALA A C 1
ATOM 1262 O O . ALA A 1 164 ? 4.952 15.982 -27.007 1.00 87.75 164 ALA A O 1
ATOM 1263 N N . TRP A 1 165 ? 5.297 13.785 -26.668 1.00 87.25 165 TRP A N 1
ATOM 1264 C CA . TRP A 1 165 ? 4.014 13.491 -26.030 1.00 87.25 165 TRP A CA 1
ATOM 1265 C C . TRP A 1 165 ? 4.033 13.680 -24.512 1.00 87.25 165 TRP A C 1
ATOM 1267 O O . TRP A 1 165 ? 2.971 13.654 -23.888 1.00 87.25 165 TRP A O 1
ATOM 1277 N N . ASP A 1 166 ? 5.207 13.886 -23.915 1.00 87.69 166 ASP A N 1
ATOM 1278 C CA . ASP A 1 166 ? 5.313 14.119 -22.482 1.00 87.69 166 ASP A CA 1
ATOM 1279 C C . ASP A 1 166 ? 4.772 15.505 -22.123 1.00 87.69 166 ASP A C 1
ATOM 1281 O O . ASP A 1 166 ? 5.027 16.503 -22.801 1.00 87.69 166 ASP A O 1
ATOM 1285 N N . ALA A 1 167 ? 4.054 15.571 -21.003 1.00 88.50 167 ALA A N 1
ATOM 1286 C CA . ALA A 1 167 ? 3.510 16.803 -20.444 1.00 88.50 167 ALA A CA 1
ATOM 1287 C C . ALA A 1 167 ? 4.216 17.127 -19.115 1.00 88.50 167 ALA A C 1
ATOM 1289 O O . ALA A 1 167 ? 3.663 16.857 -18.044 1.00 88.50 167 ALA A O 1
ATOM 1290 N N . PRO A 1 168 ? 5.459 17.646 -19.146 1.00 86.00 168 PRO A N 1
ATOM 1291 C CA . PRO A 1 168 ? 6.208 17.900 -17.926 1.00 86.00 168 PRO A CA 1
ATOM 1292 C C . PRO A 1 168 ? 5.525 18.981 -17.079 1.00 86.00 168 PRO A C 1
ATOM 1294 O O . PRO A 1 168 ? 5.122 20.028 -17.579 1.00 86.00 168 PRO A O 1
ATOM 1297 N N . LEU A 1 169 ? 5.441 18.741 -15.766 1.00 87.69 169 LEU A N 1
ATOM 1298 C CA . LEU A 1 169 ? 4.950 19.722 -14.785 1.00 87.69 169 LEU A CA 1
ATOM 1299 C C . LEU A 1 169 ? 5.804 21.002 -14.765 1.00 87.69 169 LEU A C 1
ATOM 1301 O O . LEU A 1 169 ? 5.308 22.073 -14.422 1.00 87.69 169 LEU A O 1
ATOM 1305 N N . VAL A 1 170 ? 7.088 20.883 -15.116 1.00 89.56 170 VAL A N 1
ATOM 1306 C CA . VAL A 1 170 ? 8.051 21.982 -15.206 1.00 89.56 170 VAL A CA 1
ATOM 1307 C C . VAL A 1 170 ? 8.917 21.786 -16.450 1.00 89.56 170 VAL A C 1
ATOM 1309 O O . VAL A 1 170 ? 9.524 20.731 -16.611 1.00 89.56 170 VAL A O 1
ATOM 1312 N N . GLY A 1 171 ? 9.032 22.821 -17.285 1.00 85.31 171 GLY A N 1
ATOM 1313 C CA . GLY A 1 171 ? 9.886 22.822 -18.478 1.00 85.31 171 GLY A CA 1
ATOM 1314 C C . GLY A 1 171 ? 9.133 22.577 -19.788 1.00 85.31 171 GLY A C 1
ATOM 1315 O O . GLY A 1 171 ? 7.905 22.557 -19.823 1.00 85.31 171 GLY A O 1
ATOM 1316 N N . SER A 1 172 ? 9.890 22.445 -20.877 1.00 84.62 172 SER A N 1
ATOM 1317 C CA . SER A 1 172 ? 9.354 22.152 -22.212 1.00 84.62 172 SER A CA 1
ATOM 1318 C C . SER A 1 172 ? 9.290 20.640 -22.459 1.00 84.62 172 SER A C 1
ATOM 1320 O O . SER A 1 172 ? 10.119 19.919 -21.897 1.00 84.62 172 SER A O 1
ATOM 1322 N N . PRO A 1 173 ? 8.374 20.155 -23.323 1.00 83.06 173 PRO A N 1
ATOM 1323 C CA . PRO A 1 173 ? 8.359 18.760 -23.758 1.00 83.06 173 PRO A CA 1
ATOM 1324 C C . PRO A 1 173 ? 9.721 18.323 -24.300 1.00 83.06 173 PRO A C 1
ATOM 1326 O O . PRO A 1 173 ? 10.413 19.096 -24.973 1.00 83.06 173 PRO A O 1
ATOM 1329 N N . LEU A 1 174 ? 10.102 17.082 -24.004 1.00 84.81 174 LEU A N 1
ATOM 1330 C CA . LEU A 1 174 ? 11.361 16.519 -24.476 1.00 84.81 174 LEU A CA 1
ATOM 1331 C C . LEU A 1 174 ? 11.255 16.200 -25.970 1.00 84.81 174 LEU A C 1
ATOM 1333 O O . LEU A 1 174 ? 10.225 15.747 -26.461 1.00 84.81 174 LEU A O 1
ATOM 1337 N N . ALA A 1 175 ? 12.319 16.464 -26.725 1.00 84.88 175 ALA A N 1
ATOM 1338 C CA . ALA A 1 175 ? 12.339 16.125 -28.141 1.00 84.88 175 ALA A CA 1
ATOM 1339 C C . ALA A 1 175 ? 12.527 14.614 -28.312 1.00 84.88 175 ALA A C 1
ATOM 1341 O O . ALA A 1 175 ? 13.422 14.025 -27.707 1.00 84.88 175 ALA A O 1
ATOM 1342 N N . SER A 1 176 ? 11.719 13.999 -29.176 1.00 87.25 176 SER A N 1
ATOM 1343 C CA . SER A 1 176 ? 11.934 12.609 -29.567 1.00 87.25 176 SER A CA 1
ATOM 1344 C C . SER A 1 176 ? 13.226 12.483 -30.389 1.00 87.25 176 SER A C 1
ATOM 1346 O O . SER A 1 176 ? 13.426 13.274 -31.318 1.00 87.25 176 SER A O 1
ATOM 1348 N N . PRO A 1 177 ? 14.092 11.498 -30.097 1.00 88.94 177 PRO A N 1
ATOM 1349 C CA . PRO A 1 177 ? 15.248 11.205 -30.937 1.00 88.94 177 PRO A CA 1
ATOM 1350 C C . PRO A 1 177 ? 14.796 10.795 -32.351 1.00 88.94 177 PRO A C 1
ATOM 1352 O O . PRO A 1 177 ? 13.754 10.147 -32.501 1.00 88.94 177 PRO A O 1
ATOM 1355 N N . PRO A 1 178 ? 15.542 11.173 -33.406 1.00 90.69 178 PRO A N 1
ATOM 1356 C CA . PRO A 1 178 ? 15.200 10.789 -34.769 1.00 90.69 178 PRO A CA 1
ATOM 1357 C C . PRO A 1 178 ? 15.351 9.277 -34.965 1.00 90.69 178 PRO A C 1
ATOM 1359 O O . PRO A 1 178 ? 16.180 8.636 -34.320 1.00 90.69 178 PRO A O 1
ATOM 1362 N N . VAL A 1 179 ? 14.580 8.716 -35.900 1.00 92.50 179 VAL A N 1
ATOM 1363 C CA . VAL A 1 179 ? 14.742 7.314 -36.312 1.00 92.50 179 VAL A CA 1
ATOM 1364 C C . VAL A 1 179 ? 16.147 7.132 -36.914 1.00 92.50 179 VAL A C 1
ATOM 1366 O O . VAL A 1 179 ? 16.486 7.874 -37.841 1.00 92.50 179 VAL A O 1
ATOM 1369 N N . PRO A 1 180 ? 16.961 6.172 -36.433 1.00 93.19 180 PRO A N 1
ATOM 1370 C CA . PRO A 1 180 ? 18.290 5.912 -36.981 1.00 93.19 180 PRO A CA 1
ATOM 1371 C C . PRO A 1 180 ? 18.227 5.478 -38.449 1.00 93.19 180 PRO A C 1
ATOM 1373 O O . PRO A 1 180 ? 17.367 4.682 -38.831 1.00 93.19 180 PRO A O 1
ATOM 1376 N N . GLY A 1 181 ? 19.143 5.987 -39.274 1.00 92.12 181 GLY A N 1
ATOM 1377 C CA . GLY A 1 181 ? 19.238 5.604 -40.679 1.00 92.12 181 GLY A CA 1
ATOM 1378 C C . GLY A 1 181 ? 19.962 4.265 -40.899 1.00 92.12 181 GLY A C 1
ATOM 1379 O O . GLY A 1 181 ? 20.543 3.692 -39.971 1.00 92.12 181 GLY A O 1
ATOM 1380 N N . PRO A 1 182 ? 19.951 3.740 -42.139 1.00 90.69 182 PRO A N 1
ATOM 1381 C CA . PRO A 1 182 ? 20.598 2.471 -42.490 1.00 90.69 182 PRO A CA 1
ATOM 1382 C C . PRO A 1 182 ? 22.127 2.482 -42.319 1.00 90.69 182 PRO A C 1
ATOM 1384 O O . PRO A 1 182 ? 22.748 1.424 -42.300 1.00 90.69 182 PRO A O 1
ATOM 1387 N N . GLU A 1 183 ? 22.747 3.655 -42.203 1.00 90.56 183 GLU A N 1
ATOM 1388 C CA . GLU A 1 183 ? 24.153 3.824 -41.828 1.00 90.56 183 GLU A CA 1
ATOM 1389 C C . GLU A 1 183 ? 24.445 3.434 -40.373 1.00 90.56 183 GLU A C 1
ATOM 1391 O O . GLU A 1 183 ? 25.591 3.133 -40.050 1.00 90.56 183 GLU A O 1
ATOM 1396 N N . VAL A 1 184 ? 23.421 3.431 -39.511 1.00 89.69 184 VAL A N 1
ATOM 1397 C CA . VAL A 1 184 ? 23.520 3.018 -38.105 1.00 89.69 184 VAL A CA 1
ATOM 1398 C C . VAL A 1 184 ? 23.243 1.521 -37.956 1.00 89.69 184 VAL A C 1
ATOM 1400 O O . VAL A 1 184 ? 23.963 0.843 -37.229 1.00 89.69 184 VAL A O 1
ATOM 1403 N N . LEU A 1 185 ? 22.214 0.998 -38.635 1.00 85.56 185 LEU A N 1
ATOM 1404 C CA . LEU A 1 185 ? 21.887 -0.432 -38.659 1.00 85.56 185 LEU A CA 1
ATOM 1405 C C . LEU A 1 185 ? 21.114 -0.795 -39.940 1.00 85.56 185 LEU A C 1
ATOM 1407 O O . LEU A 1 185 ? 20.012 -0.296 -40.165 1.00 85.56 185 LEU A O 1
ATOM 1411 N N . ASP A 1 186 ? 21.649 -1.714 -40.754 1.00 88.06 186 ASP A N 1
ATOM 1412 C CA . ASP A 1 186 ? 20.969 -2.252 -41.943 1.00 88.06 186 ASP A CA 1
ATOM 1413 C C . ASP A 1 186 ? 20.674 -3.751 -41.779 1.00 88.06 186 ASP A C 1
ATOM 1415 O O . ASP A 1 186 ? 21.495 -4.613 -42.099 1.00 88.06 186 ASP A O 1
ATOM 1419 N N . LEU A 1 187 ? 19.453 -4.068 -41.340 1.00 83.00 187 LEU A N 1
ATOM 1420 C CA . LEU A 1 187 ? 18.985 -5.444 -41.116 1.00 83.00 187 LEU A CA 1
ATOM 1421 C C . LEU A 1 187 ? 18.986 -6.319 -42.383 1.00 83.00 187 LEU A C 1
ATOM 1423 O O . LEU A 1 187 ? 18.906 -7.542 -42.289 1.00 83.00 187 LEU A O 1
ATOM 1427 N N . ARG A 1 188 ? 19.080 -5.723 -43.582 1.00 84.69 188 ARG A N 1
ATOM 1428 C CA . ARG A 1 188 ? 19.206 -6.476 -44.845 1.00 84.69 188 ARG A CA 1
ATOM 1429 C C . ARG A 1 188 ? 20.615 -7.035 -45.041 1.00 84.69 188 ARG A C 1
ATOM 1431 O O . ARG A 1 188 ? 20.788 -7.957 -45.833 1.00 84.69 188 ARG A O 1
ATOM 1438 N N . LYS A 1 189 ? 21.609 -6.451 -44.367 1.00 79.50 189 LYS A N 1
ATOM 1439 C CA . LYS A 1 189 ? 23.024 -6.836 -44.441 1.00 79.50 189 LYS A CA 1
ATOM 1440 C C . LYS A 1 189 ? 23.473 -7.597 -43.199 1.00 79.50 189 LYS A C 1
ATOM 1442 O O . LYS A 1 189 ? 24.275 -8.514 -43.330 1.00 79.50 189 LYS A O 1
ATOM 1447 N N . GLU A 1 190 ? 22.913 -7.271 -42.037 1.00 66.19 190 GLU A N 1
ATOM 1448 C CA . GLU A 1 190 ? 23.238 -7.913 -40.760 1.00 66.19 190 GLU A CA 1
ATOM 1449 C C . GLU A 1 190 ? 21.984 -8.519 -40.104 1.00 66.19 190 GLU A C 1
ATOM 1451 O O . GLU A 1 190 ? 21.350 -7.893 -39.256 1.00 66.19 190 GLU A O 1
ATOM 1456 N N . PRO A 1 191 ? 21.576 -9.741 -40.500 1.00 58.03 191 PRO A N 1
ATOM 1457 C CA . PRO A 1 191 ? 20.321 -10.334 -40.042 1.00 58.03 191 PRO A CA 1
ATOM 1458 C C . PRO A 1 191 ? 20.374 -10.935 -38.623 1.00 58.03 191 PRO A C 1
ATOM 1460 O O . PRO A 1 191 ? 19.350 -11.423 -38.147 1.00 58.03 191 PRO A O 1
ATOM 1463 N N . ARG A 1 192 ? 21.532 -10.953 -37.942 1.00 58.69 192 ARG A N 1
ATOM 1464 C CA . ARG A 1 192 ? 21.670 -11.480 -36.571 1.00 58.69 192 ARG A CA 1
ATOM 1465 C C . ARG A 1 192 ? 22.638 -10.642 -35.742 1.00 58.69 192 ARG A C 1
ATOM 1467 O O . ARG A 1 192 ? 23.838 -10.683 -35.982 1.00 58.69 192 ARG A O 1
ATOM 1474 N N . LEU A 1 193 ? 22.115 -9.966 -34.722 1.00 58.59 193 LEU A N 1
ATOM 1475 C CA . LEU A 1 193 ? 22.904 -9.598 -33.549 1.00 58.59 193 LEU A CA 1
ATOM 1476 C C . LEU A 1 193 ? 23.162 -10.884 -32.754 1.00 58.59 193 LEU A C 1
ATOM 1478 O O . LEU A 1 193 ? 22.228 -11.461 -32.194 1.00 58.59 193 LEU A O 1
ATOM 1482 N N . GLU A 1 194 ? 24.400 -11.378 -32.746 1.00 56.56 194 GLU A N 1
ATOM 1483 C CA . GLU A 1 194 ? 24.788 -12.445 -31.822 1.00 56.56 194 GLU A CA 1
ATOM 1484 C C . GLU A 1 194 ? 24.893 -11.844 -30.418 1.00 56.56 194 GLU A C 1
ATOM 1486 O O . GLU A 1 194 ? 25.803 -11.072 -30.123 1.00 56.56 194 GLU A O 1
ATOM 1491 N N . LEU A 1 195 ? 23.916 -12.150 -29.561 1.00 52.38 195 LEU A N 1
ATOM 1492 C CA . LEU A 1 195 ? 23.977 -11.768 -28.154 1.00 52.38 195 LEU A CA 1
ATOM 1493 C C . LEU A 1 195 ? 25.128 -12.534 -27.478 1.00 52.38 195 LEU A C 1
ATOM 1495 O O . LEU A 1 195 ? 25.264 -13.740 -27.718 1.00 52.38 195 LEU A O 1
ATOM 1499 N N . PRO A 1 196 ? 25.942 -11.879 -26.630 1.00 52.75 196 PRO A N 1
ATOM 1500 C CA . PRO 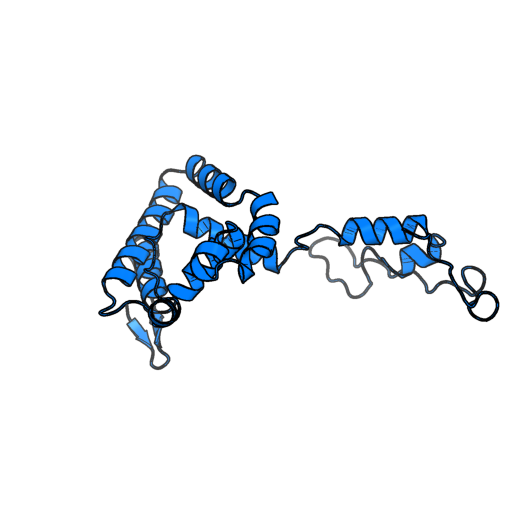A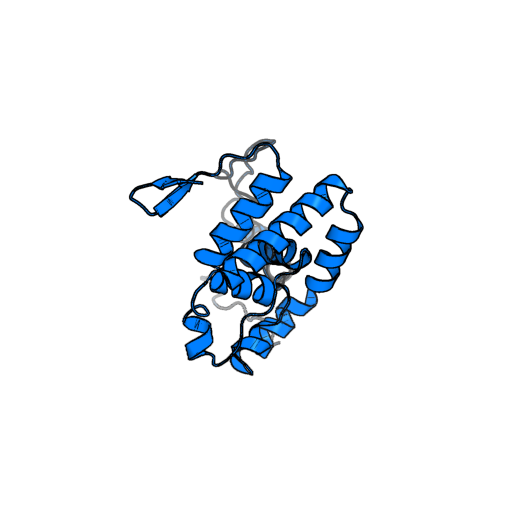 1 196 ? 26.972 -12.572 -25.869 1.00 52.75 196 PRO A CA 1
ATOM 1501 C C . PRO A 1 196 ? 26.338 -13.683 -25.022 1.00 52.75 196 PRO A C 1
ATOM 1503 O O . PRO A 1 196 ? 25.300 -13.480 -24.390 1.00 52.75 196 PRO A O 1
ATOM 1506 N N . GLN A 1 197 ? 26.937 -14.877 -25.043 1.00 50.19 197 GLN A N 1
ATOM 1507 C CA . GLN A 1 197 ? 26.488 -15.978 -24.190 1.00 50.19 197 GLN A CA 1
ATOM 1508 C C . GLN A 1 197 ? 26.745 -15.625 -22.720 1.00 50.19 197 GLN A C 1
ATOM 1510 O O . GLN A 1 197 ? 27.845 -15.187 -22.380 1.00 50.19 197 GLN A O 1
ATOM 1515 N N . ALA A 1 198 ? 25.705 -15.791 -21.898 1.00 41.59 198 ALA A N 1
ATOM 1516 C CA . ALA A 1 198 ? 25.722 -15.565 -20.453 1.00 41.59 198 ALA A CA 1
ATOM 1517 C C . ALA A 1 198 ? 26.553 -16.610 -19.697 1.00 41.59 198 ALA A C 1
ATOM 1519 O O . ALA A 1 198 ? 26.555 -17.788 -20.129 1.00 41.59 198 ALA A O 1
#

pLDDT: mean 92.23, std 9.87, range [41.59, 98.88]

Mean predicted aligned error: 6.75 Å